Protein AF-0000000072976650 (afdb_homodimer)

Organism: NCBI:txid391626

Foldseek 3Di:
DPPPPPPPPPPPPPVPPQFQKDFDDDQPDPVQFDPPFVQFKDADPVRQKIKGWGACPPPLQFGIKIWIWHDDADPVRGTTIMIGAPHDVGHHNFKDRNQKDWDADPVFGIKIKTKTWHQDVVVNDIWIKIWIWTADRVVRDIDIDIDTPPD/DPPPPPPPPPPPPPVPPQFQKDFDDPQPDPVQFDPPFVQFKDADPVRQKIKGWGACPPPLQFGIKIWIWHDDADPVRGTTIMIGAPHDVGHHNFKDRNQKDWDADPVFGIKIKTKTWHQDVVVNDIWIKIWIWTADRVVRDIDIDIDTPPD

Nearest PDB structures (foldseek):
  1wnh-assembly1_A  TM=7.474E-01  e=1.462E+00  Mus musculus
  7p2d-assembly1_A  TM=5.139E-01  e=5.360E-01  Homo sapiens
  4psw-assembly1_B  TM=6.456E-01  e=6.758E+00  Saccharomyces cerevisiae S288C
  4ebr-assembly1_B  TM=3.757E-01  e=3.986E+00  Saccharomyces cerevisiae S288C
  5ypz-assembly1_A  TM=2.124E-01  e=3.587E+00  Escherichia coli

pLDDT: mean 86.96, std 16.36, range [40.97, 98.94]

Secondary structure (DSSP, 8-state):
--------------------EEE--TT-BGGGBPSSHHHHEEEETTTTEEEEEEE---SGGG-EEEEEEEEEE-TTSPEEEEEE-SBTTB-BSEE-GGG-EEEEETTTEEEEEEEEEEEEGGGTEEEEEEEEEEE-TTT--EEEEEEE---/--------------------EEE--TT-BGGGBPSSHHHHEEEETTTTEEEEEEE--SSGGG-EEEEEEEEEE-TTSPEEEEEE-SBTTB-BSEE-GGG-EEEEETTTEEEEEEEEEEEEGGGTEEEEEEEEEEE-TTT--EEEEEEE---

Solvent-accessible surface area (backbone atoms only — not comparable to full-atom values): 16584 Å² total; per-residue (Å²): 135,83,79,76,79,79,78,78,79,79,77,78,72,67,75,70,69,73,64,27,54,39,74,57,57,86,70,42,28,42,85,16,46,36,80,59,54,83,72,30,42,51,68,38,82,93,63,52,27,36,39,32,37,26,42,60,66,62,55,62,58,25,19,21,35,38,38,36,34,25,34,44,58,48,96,86,65,45,60,38,49,33,31,35,31,66,36,93,94,31,26,21,42,36,64,43,62,84,60,50,42,77,51,76,39,96,90,62,33,43,32,38,37,32,44,30,29,39,56,38,73,95,68,76,33,76,41,53,30,36,38,40,35,34,39,27,50,84,80,47,50,61,48,61,46,77,44,69,51,82,121,134,85,80,76,79,78,77,78,78,78,74,77,72,67,75,71,68,73,65,25,53,40,74,57,57,86,70,44,28,42,87,15,45,37,80,61,55,83,72,30,43,49,68,38,81,92,65,54,28,38,39,33,37,26,42,60,65,62,56,62,57,24,20,22,33,38,38,38,33,24,34,43,59,47,96,85,66,46,60,39,48,33,30,35,30,65,36,94,95,31,26,20,42,35,64,43,62,85,61,51,43,77,51,74,39,95,90,63,32,44,31,39,37,30,43,31,30,39,57,37,72,94,68,75,34,76,43,53,28,36,38,42,34,37,38,27,49,84,79,45,50,59,48,60,46,76,44,69,50,82,120

Structure (mmCIF, N/CA/C/O backbone):
data_AF-0000000072976650-model_v1
#
loop_
_entity.id
_entity.type
_entity.pdbx_description
1 polymer 'Uncharacterized protein'
#
loop_
_atom_site.group_PDB
_atom_site.id
_atom_site.type_symbol
_atom_site.label_atom_id
_atom_site.label_alt_id
_atom_site.label_comp_id
_atom_site.label_asym_id
_atom_site.label_entity_id
_atom_site.label_seq_id
_atom_site.pdbx_PDB_ins_code
_atom_site.Cartn_x
_atom_site.Cartn_y
_atom_site.Cartn_z
_atom_site.occupancy
_atom_site.B_iso_or_equiv
_atom_site.auth_seq_id
_atom_site.auth_comp_id
_atom_site.auth_asym_id
_atom_site.auth_atom_id
_atom_site.pdbx_PDB_model_num
ATOM 1 N N . MET A 1 1 ? -12.516 -69.188 13.031 1 46.47 1 MET A N 1
ATOM 2 C CA . MET A 1 1 ? -11.828 -68.312 12.039 1 46.47 1 MET A CA 1
ATOM 3 C C . MET A 1 1 ? -12.188 -66.875 12.203 1 46.47 1 MET A C 1
ATOM 5 O O . MET A 1 1 ? -13.328 -66.438 11.961 1 46.47 1 MET A O 1
ATOM 9 N N . ARG A 1 2 ? -11.641 -66.125 13.336 1 63.41 2 ARG A N 1
ATOM 10 C CA . ARG A 1 2 ? -11.797 -64.75 13.609 1 63.41 2 ARG A CA 1
ATOM 11 C C . ARG A 1 2 ? -11.266 -63.875 12.453 1 63.41 2 ARG A C 1
ATOM 13 O O . ARG A 1 2 ? -10.094 -63.969 12.094 1 63.41 2 ARG A O 1
ATOM 20 N N . PHE A 1 3 ? -12.117 -63.469 11.523 1 59.53 3 PHE A N 1
ATOM 21 C CA . PHE A 1 3 ? -11.828 -62.531 10.445 1 59.53 3 PHE A CA 1
ATOM 22 C C . PHE A 1 3 ? -11.336 -61.219 11.008 1 59.53 3 PHE A C 1
ATOM 24 O O . PHE A 1 3 ? -12.055 -60.531 11.75 1 59.53 3 PHE A O 1
ATOM 31 N N . ILE A 1 4 ? -10.016 -61.062 11.227 1 64.12 4 ILE A N 1
ATOM 32 C CA . ILE A 1 4 ? -9.414 -59.781 11.508 1 64.12 4 ILE A CA 1
ATOM 33 C C . ILE A 1 4 ? -9.641 -58.844 10.328 1 64.12 4 ILE A C 1
ATOM 35 O O . ILE A 1 4 ? -9.148 -59.094 9.219 1 64.12 4 ILE A O 1
ATOM 39 N N . SER A 1 5 ? -10.656 -58.062 10.297 1 61.09 5 SER A N 1
ATOM 40 C CA . SER A 1 5 ? -10.875 -56.969 9.336 1 61.09 5 SER A CA 1
ATOM 41 C C . SER A 1 5 ? -9.742 -55.969 9.375 1 61.09 5 SER A C 1
ATOM 43 O O . SER A 1 5 ? -9.523 -55.312 10.398 1 61.09 5 SER A O 1
ATOM 45 N N . LEU A 1 6 ? -8.711 -56.188 8.531 1 59.62 6 LEU A N 1
ATOM 46 C CA . LEU A 1 6 ? -7.688 -55.156 8.305 1 59.62 6 LEU A CA 1
ATOM 47 C C . LEU A 1 6 ? -8.297 -53.906 7.734 1 59.62 6 LEU A C 1
ATOM 49 O O . LEU A 1 6 ? -8.75 -53.875 6.586 1 59.62 6 LEU A O 1
ATOM 53 N N . MET A 1 7 ? -8.773 -53 8.555 1 58.88 7 MET A N 1
ATOM 54 C CA . MET A 1 7 ? -9.18 -51.656 8.133 1 58.88 7 MET A CA 1
ATOM 55 C C . MET A 1 7 ? -8.016 -50.906 7.512 1 58.88 7 MET A C 1
ATOM 57 O O . MET A 1 7 ? -7.031 -50.594 8.195 1 58.88 7 MET A O 1
ATOM 61 N N . MET A 1 8 ? -7.805 -51 6.18 1 55.69 8 MET A N 1
ATOM 62 C CA . MET A 1 8 ? -6.844 -50.156 5.445 1 55.69 8 MET A CA 1
ATOM 63 C C . MET A 1 8 ? -7.188 -48.688 5.57 1 55.69 8 MET A C 1
ATOM 65 O O . MET A 1 8 ? -8.227 -48.25 5.078 1 55.69 8 MET A O 1
ATOM 69 N N . PHE A 1 9 ? -6.605 -47.969 6.512 1 54.62 9 PHE A N 1
ATOM 70 C CA . PHE A 1 9 ? -6.641 -46.5 6.57 1 54.62 9 PHE A CA 1
ATOM 71 C C . PHE A 1 9 ? -6.004 -45.906 5.324 1 54.62 9 PHE A C 1
ATOM 73 O O . PHE A 1 9 ? -4.785 -45.969 5.148 1 54.62 9 PHE A O 1
ATOM 80 N N . VAL A 1 10 ? -6.707 -45.719 4.227 1 47.97 10 VAL A N 1
ATOM 81 C CA . VAL A 1 10 ? -6.238 -44.938 3.094 1 47.97 10 VAL A CA 1
ATOM 82 C C . VAL A 1 10 ? -5.957 -43.5 3.545 1 47.97 10 VAL A C 1
ATOM 84 O O . VAL A 1 10 ? -6.887 -42.75 3.852 1 47.97 10 VAL A O 1
ATOM 87 N N . PHE A 1 11 ? -4.758 -43.219 3.988 1 50.59 11 PHE A N 1
ATOM 88 C CA . PHE A 1 11 ? -4.273 -41.875 4.145 1 50.59 11 PHE A CA 1
ATOM 89 C C . PHE A 1 11 ? -4.352 -41.094 2.826 1 50.59 11 PHE A C 1
ATOM 91 O O . PHE A 1 11 ? -3.586 -41.375 1.9 1 50.59 11 PHE A O 1
ATOM 98 N N . TRP A 1 12 ? -5.457 -40.5 2.473 1 45.88 12 TRP A N 1
ATOM 99 C CA . TRP A 1 12 ? -5.496 -39.5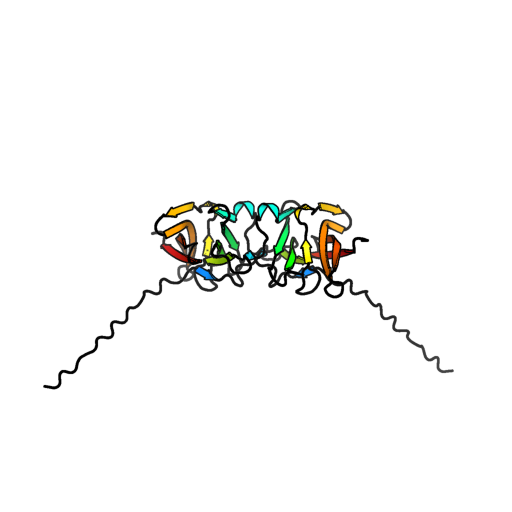 1.405 1 45.88 12 TRP A CA 1
ATOM 100 C C . TRP A 1 12 ? -4.43 -38.438 1.62 1 45.88 12 TRP A C 1
ATOM 102 O O . TRP A 1 12 ? -4.582 -37.531 2.475 1 45.88 12 TRP A O 1
ATOM 112 N N . ALA A 1 13 ? -3.176 -38.719 1.376 1 43.25 13 ALA A N 1
ATOM 113 C CA . ALA A 1 13 ? -2.188 -37.625 1.291 1 43.25 13 ALA A CA 1
ATOM 114 C C . ALA A 1 13 ? -2.676 -36.5 0.385 1 43.25 13 ALA A C 1
ATOM 116 O O . ALA A 1 13 ? -2.668 -36.625 -0.841 1 43.25 13 ALA A O 1
ATOM 117 N N . THR A 1 14 ? -3.635 -35.719 0.724 1 42.69 14 THR A N 1
ATOM 118 C CA . THR A 1 14 ? -3.82 -34.5 -0.052 1 42.69 14 THR A CA 1
ATOM 119 C C . THR A 1 14 ? -2.477 -33.844 -0.331 1 42.69 14 THR A C 1
ATOM 121 O O . THR A 1 14 ? -1.716 -33.531 0.595 1 42.69 14 THR A O 1
ATOM 124 N N . LEU A 1 15 ? -1.749 -34.25 -1.353 1 40.97 15 LEU A N 1
ATOM 125 C CA . LEU A 1 15 ? -0.626 -33.438 -1.791 1 40.97 15 LEU A CA 1
ATOM 126 C C . LEU A 1 15 ? -0.839 -31.969 -1.409 1 40.97 15 LEU A C 1
ATOM 128 O O . LEU A 1 15 ? -1.808 -31.344 -1.848 1 40.97 15 LEU A O 1
ATOM 132 N N . ALA A 1 16 ? -0.55 -31.672 -0.208 1 42.62 16 ALA A N 1
ATOM 133 C CA . ALA A 1 16 ? -0.567 -30.281 0.224 1 42.62 16 ALA A CA 1
ATOM 134 C C . ALA A 1 16 ? 0.035 -29.359 -0.842 1 42.62 16 ALA A C 1
ATOM 136 O O . ALA A 1 16 ? 1.246 -29.375 -1.071 1 42.62 16 ALA A O 1
ATOM 137 N N . VAL A 1 17 ? -0.59 -29.25 -2.035 1 47.28 17 VAL A N 1
ATOM 138 C CA . VAL A 1 17 ? -0.128 -28.188 -2.939 1 47.28 17 VAL A CA 1
ATOM 139 C C . VAL A 1 17 ? 0.379 -27 -2.131 1 47.28 17 VAL A C 1
ATOM 141 O O . VAL A 1 17 ? -0.244 -26.594 -1.146 1 47.28 17 VAL A O 1
ATOM 144 N N . ALA A 1 18 ? 1.73 -26.953 -1.935 1 52.53 18 ALA A N 1
ATOM 145 C CA . ALA A 1 18 ? 2.396 -25.859 -1.227 1 52.53 18 ALA A CA 1
ATOM 146 C C . ALA A 1 18 ? 1.645 -24.547 -1.41 1 52.53 18 ALA A C 1
ATOM 148 O O . ALA A 1 18 ? 1.403 -24.109 -2.539 1 52.53 18 ALA A O 1
ATOM 149 N N . GLN A 1 19 ? 0.881 -24.141 -0.461 1 63.75 19 GLN A N 1
ATOM 150 C CA . GLN A 1 19 ? 0.067 -22.938 -0.483 1 63.75 19 GLN A CA 1
ATOM 151 C C . GLN A 1 19 ? 0.923 -21.703 -0.757 1 63.75 19 GLN A C 1
ATOM 153 O O . GLN A 1 19 ? 1.905 -21.453 -0.054 1 63.75 19 GLN A O 1
ATOM 158 N N . THR A 1 20 ? 0.854 -21.125 -1.96 1 85.69 20 THR A N 1
ATOM 159 C CA . THR A 1 20 ? 1.66 -19.984 -2.389 1 85.69 20 THR A CA 1
ATOM 160 C C . THR A 1 20 ? 0.849 -18.688 -2.328 1 85.69 20 THR A C 1
ATOM 162 O O . THR A 1 20 ? 1.332 -17.625 -2.729 1 85.69 20 THR A O 1
ATOM 165 N N . ALA A 1 21 ? -0.368 -18.828 -1.715 1 94.75 21 ALA A N 1
ATOM 166 C CA . ALA A 1 21 ? -1.209 -17.656 -1.483 1 94.75 21 ALA A CA 1
ATOM 167 C C . ALA A 1 21 ? -1.583 -17.531 -0.009 1 94.75 21 ALA A C 1
ATOM 169 O O . ALA A 1 21 ? -2.066 -18.484 0.598 1 94.75 21 ALA A O 1
ATOM 170 N N . PHE A 1 22 ? -1.326 -16.422 0.562 1 95.44 22 PHE A N 1
ATOM 171 C CA . PHE A 1 22 ? -1.495 -16.203 1.994 1 95.44 22 PHE A CA 1
ATOM 172 C C . PHE A 1 22 ? -2.26 -14.914 2.256 1 95.44 22 PHE A C 1
ATOM 174 O O . PHE A 1 22 ? -2.209 -13.984 1.45 1 95.44 22 PHE A O 1
ATOM 181 N N . PRO A 1 23 ? -3.035 -14.922 3.412 1 96.06 23 PRO A N 1
ATOM 182 C CA . PRO A 1 23 ? -3.572 -13.609 3.783 1 96.06 23 PRO A CA 1
ATOM 183 C C . PRO A 1 23 ? -2.486 -12.547 3.91 1 96.06 23 PRO A C 1
ATOM 185 O O . PRO A 1 23 ? -1.364 -12.844 4.324 1 96.06 23 PRO A O 1
ATOM 188 N N . CYS A 1 24 ? -2.83 -11.32 3.633 1 97 24 CYS A N 1
ATOM 189 C CA . CYS A 1 24 ? -1.876 -10.219 3.734 1 97 24 CYS A CA 1
ATOM 190 C C . CYS A 1 24 ? -1.38 -10.055 5.168 1 97 24 CYS A C 1
ATOM 192 O O . CYS A 1 24 ? -2.154 -10.195 6.117 1 97 24 CYS A O 1
ATOM 194 N N . ASP A 1 25 ? -0.164 -9.805 5.293 1 95.38 25 ASP A N 1
ATOM 195 C CA . ASP A 1 25 ? 0.491 -9.547 6.574 1 95.38 25 ASP A CA 1
ATOM 196 C C . ASP A 1 25 ? 1.611 -8.523 6.422 1 95.38 25 ASP A C 1
ATOM 198 O O . ASP A 1 25 ? 1.394 -7.43 5.891 1 95.38 25 ASP A O 1
ATOM 202 N N . TRP A 1 26 ? 2.75 -8.812 6.91 1 95.19 26 TRP A N 1
ATOM 203 C CA . TRP A 1 26 ? 3.818 -7.82 7.008 1 95.19 26 TRP A CA 1
ATOM 204 C C . TRP A 1 26 ? 4.328 -7.434 5.625 1 95.19 26 TRP A C 1
ATOM 206 O O . TRP A 1 26 ? 4.867 -6.34 5.438 1 95.19 26 TRP A O 1
ATOM 216 N N . GLN A 1 27 ? 4.207 -8.242 4.578 1 96.5 27 GLN A N 1
ATOM 217 C CA . GLN A 1 27 ? 4.711 -7.953 3.238 1 96.5 27 GLN A CA 1
ATOM 218 C C . GLN A 1 27 ? 3.836 -6.922 2.531 1 96.5 27 GLN A C 1
ATOM 220 O O . GLN A 1 27 ? 4.293 -6.227 1.623 1 96.5 27 GLN A O 1
ATOM 225 N N . ALA A 1 28 ? 2.605 -6.918 2.977 1 98.06 28 ALA A N 1
ATOM 226 C CA . ALA A 1 28 ? 1.6 -6.145 2.252 1 98.06 28 ALA A CA 1
ATOM 227 C C . ALA A 1 28 ? 1.568 -4.699 2.73 1 98.06 28 ALA A C 1
ATOM 229 O O . ALA A 1 28 ? 0.499 -4.156 3.023 1 98.06 28 ALA A O 1
ATOM 230 N N . ARG A 1 29 ? 2.701 -4.117 2.762 1 98.12 29 ARG A N 1
ATOM 231 C CA . ARG A 1 29 ? 2.861 -2.717 3.135 1 98.12 29 ARG A CA 1
ATOM 232 C C . ARG A 1 29 ? 2.783 -1.812 1.908 1 98.12 29 ARG A C 1
ATOM 234 O O . ARG A 1 29 ? 3.207 -2.199 0.817 1 98.12 29 ARG A O 1
ATOM 241 N N . ALA A 1 30 ? 2.348 -0.588 2.162 1 98.44 30 ALA A N 1
ATOM 242 C CA . ALA A 1 30 ? 2.24 0.364 1.06 1 98.44 30 ALA A CA 1
ATOM 243 C C . ALA A 1 30 ? 3.617 0.713 0.5 1 98.44 30 ALA A C 1
ATOM 245 O O . ALA A 1 30 ? 3.775 0.891 -0.71 1 98.44 30 ALA A O 1
ATOM 246 N N . ASP A 1 31 ? 4.598 0.778 1.409 1 97.56 31 ASP A N 1
ATOM 247 C CA . ASP A 1 31 ? 5.922 1.192 0.964 1 97.56 31 ASP A CA 1
ATOM 248 C C . ASP A 1 31 ? 6.656 0.043 0.275 1 97.56 31 ASP A C 1
ATOM 250 O O . ASP A 1 31 ? 7.762 0.223 -0.235 1 97.56 31 ASP A O 1
ATOM 254 N N . ALA A 1 32 ? 6.043 -1.107 0.239 1 98.19 32 ALA A N 1
ATOM 255 C CA . ALA A 1 32 ? 6.633 -2.248 -0.454 1 98.19 32 ALA A CA 1
ATOM 256 C C . ALA A 1 32 ? 6.18 -2.303 -1.909 1 98.19 32 ALA A C 1
ATOM 258 O O . ALA A 1 32 ? 6.73 -3.062 -2.711 1 98.19 32 ALA A O 1
ATOM 259 N N . ILE A 1 33 ? 5.156 -1.554 -2.232 1 98.62 33 ILE A N 1
ATOM 260 C CA . ILE A 1 33 ? 4.695 -1.524 -3.617 1 98.62 33 ILE A CA 1
ATOM 261 C C . ILE A 1 33 ? 5.793 -0.959 -4.516 1 98.62 33 ILE A C 1
ATOM 263 O O . ILE A 1 33 ? 6.293 0.142 -4.277 1 98.62 33 ILE A O 1
ATOM 267 N N . VAL A 1 34 ? 6.117 -1.643 -5.5 1 98.19 34 VAL A N 1
ATOM 268 C CA . VAL A 1 34 ? 7.246 -1.282 -6.352 1 98.19 34 VAL A CA 1
ATOM 269 C C . VAL A 1 34 ? 6.914 -0.018 -7.141 1 98.19 34 VAL A C 1
ATOM 271 O O . VAL A 1 34 ? 5.84 0.085 -7.734 1 98.19 34 VAL A O 1
ATOM 274 N N . GLU A 1 35 ? 7.887 0.847 -7.184 1 96.62 35 GLU A N 1
ATOM 275 C CA . GLU A 1 35 ? 7.766 2.082 -7.953 1 96.62 35 GLU A CA 1
ATOM 276 C C . GLU A 1 35 ? 8.297 1.902 -9.375 1 96.62 35 GLU A C 1
ATOM 278 O O . GLU A 1 35 ? 9.219 1.118 -9.602 1 96.62 35 GLU A O 1
ATOM 283 N N . PRO A 1 36 ? 7.719 2.689 -10.273 1 96.94 36 PRO A N 1
ATOM 284 C CA . PRO A 1 36 ? 6.523 3.525 -10.148 1 96.94 36 PRO A CA 1
ATOM 285 C C . PRO A 1 36 ? 5.238 2.707 -10.047 1 96.94 36 PRO A C 1
ATOM 287 O O . PRO A 1 36 ? 5.086 1.699 -10.742 1 96.94 36 PRO A O 1
ATOM 290 N N . TRP A 1 37 ? 4.285 3.135 -9.234 1 98.06 37 TRP A N 1
ATOM 291 C CA . TRP A 1 37 ? 3.072 2.361 -8.977 1 98.06 37 TRP A CA 1
ATOM 292 C C . TRP A 1 37 ? 2.277 2.16 -10.266 1 98.06 37 TRP A C 1
ATOM 294 O O . TRP A 1 37 ? 1.688 1.098 -10.477 1 98.06 37 TRP A O 1
ATOM 304 N N . ASP A 1 38 ? 2.332 3.092 -11.164 1 95.56 38 ASP A N 1
ATOM 305 C CA . ASP A 1 38 ? 1.572 3.008 -12.406 1 95.56 38 ASP A CA 1
ATOM 306 C C . ASP A 1 38 ? 2.043 1.833 -13.258 1 95.56 38 ASP A C 1
ATOM 308 O O . ASP A 1 38 ? 1.262 1.258 -14.023 1 95.56 38 ASP A O 1
ATOM 312 N N . ASP A 1 39 ? 3.258 1.475 -13.109 1 97.06 39 ASP A N 1
ATOM 313 C CA . ASP A 1 39 ? 3.836 0.4 -13.914 1 97.06 39 ASP A CA 1
ATOM 314 C C . ASP A 1 39 ? 3.73 -0.942 -13.188 1 97.06 39 ASP A C 1
ATOM 316 O O . ASP A 1 39 ? 3.953 -1.994 -13.789 1 97.06 39 ASP A O 1
ATOM 320 N N . ASN A 1 40 ? 3.398 -0.879 -11.891 1 98.5 40 ASN A N 1
ATOM 321 C CA . ASN A 1 40 ? 3.541 -2.105 -11.109 1 98.5 40 ASN A CA 1
ATOM 322 C C . ASN A 1 40 ? 2.266 -2.428 -10.336 1 98.5 40 ASN A C 1
ATOM 324 O O . ASN A 1 40 ? 2.309 -3.141 -9.328 1 98.5 40 ASN A O 1
ATOM 328 N N . THR A 1 41 ? 1.191 -1.828 -10.766 1 98.5 41 THR A N 1
ATOM 329 C CA . THR A 1 41 ? -0.142 -2.152 -10.273 1 98.5 41 THR A CA 1
ATOM 330 C C . THR A 1 41 ? -1.152 -2.176 -11.414 1 98.5 41 THR A C 1
ATOM 332 O O . THR A 1 41 ? -0.95 -1.524 -12.445 1 98.5 41 THR A O 1
ATOM 335 N N . ALA A 1 42 ? -2.205 -2.867 -11.219 1 98.12 42 ALA A N 1
ATOM 336 C CA . ALA A 1 42 ? -3.262 -2.961 -12.219 1 98.12 42 ALA A CA 1
ATOM 337 C C . ALA A 1 42 ? -4.598 -3.324 -11.578 1 98.12 42 ALA A C 1
ATOM 339 O O . ALA A 1 42 ? -4.637 -3.881 -10.477 1 98.12 42 ALA A O 1
ATOM 340 N N . THR A 1 43 ? -5.652 -2.963 -12.25 1 97.75 43 THR A N 1
ATOM 341 C CA . THR A 1 43 ? -6.996 -3.312 -11.805 1 97.75 43 THR A CA 1
ATOM 342 C C . THR A 1 43 ? -7.703 -4.184 -12.836 1 97.75 43 THR A C 1
ATOM 344 O O . THR A 1 43 ? -7.5 -4.012 -14.039 1 97.75 43 THR A O 1
ATOM 347 N N . PHE A 1 44 ? -8.453 -5.066 -12.375 1 97.25 44 PHE A N 1
ATOM 348 C CA . PHE A 1 44 ? -9.211 -6 -13.211 1 97.25 44 PHE A CA 1
ATOM 349 C C . PHE A 1 44 ? -10.641 -6.148 -12.695 1 97.25 44 PHE A C 1
ATOM 351 O O . PHE A 1 44 ? -10.969 -5.656 -11.617 1 97.25 44 PHE A O 1
ATOM 358 N N . ALA A 1 45 ? -11.469 -6.836 -13.539 1 95.19 45 ALA A N 1
ATOM 359 C CA . ALA A 1 45 ? -12.844 -7.145 -13.164 1 95.19 45 ALA A CA 1
ATOM 360 C C . ALA A 1 45 ? -13.594 -5.883 -12.734 1 95.19 45 ALA A C 1
ATOM 362 O O . ALA A 1 45 ? -14.203 -5.852 -11.664 1 95.19 45 ALA A O 1
ATOM 363 N N . ASN A 1 46 ? -13.391 -4.777 -13.516 1 93.81 46 ASN A N 1
ATOM 364 C CA . ASN A 1 46 ? -14.078 -3.506 -13.336 1 93.81 46 ASN A CA 1
ATOM 365 C C . ASN A 1 46 ? -13.758 -2.879 -11.984 1 93.81 46 ASN A C 1
ATOM 367 O O . ASN A 1 46 ? -14.648 -2.379 -11.289 1 93.81 46 ASN A O 1
ATOM 371 N N . GLY A 1 47 ? -12.531 -3.145 -11.562 1 95.44 47 GLY A N 1
ATOM 372 C CA . GLY A 1 47 ? -12.047 -2.48 -10.359 1 95.44 47 GLY A CA 1
ATOM 373 C C . GLY A 1 47 ? -12.141 -3.346 -9.117 1 95.44 47 GLY A C 1
ATOM 374 O O . GLY A 1 47 ? -11.625 -2.98 -8.062 1 95.44 47 GLY A O 1
ATOM 375 N N . ALA A 1 48 ? -12.781 -4.504 -9.211 1 95.88 48 ALA A N 1
ATOM 376 C CA . ALA A 1 48 ? -13.008 -5.363 -8.055 1 95.88 48 ALA A CA 1
ATOM 377 C C . ALA A 1 48 ? -11.719 -6.035 -7.602 1 95.88 48 ALA A C 1
ATOM 379 O O . ALA A 1 48 ? -11.555 -6.359 -6.422 1 95.88 48 ALA A O 1
ATOM 380 N N . VAL A 1 49 ? -10.812 -6.227 -8.547 1 97.81 49 VAL A N 1
ATOM 381 C CA . VAL A 1 49 ? -9.555 -6.898 -8.242 1 97.81 49 VAL A CA 1
ATOM 382 C C . VAL A 1 49 ? -8.391 -5.969 -8.547 1 97.81 49 VAL A C 1
ATOM 384 O O . VAL A 1 49 ? -8.32 -5.375 -9.625 1 97.81 49 VAL A O 1
ATOM 387 N N . ARG A 1 50 ? -7.531 -5.797 -7.637 1 98.5 50 ARG A N 1
ATOM 388 C CA . ARG A 1 50 ? -6.285 -5.055 -7.812 1 98.5 50 ARG A CA 1
ATOM 389 C C . ARG A 1 50 ? -5.078 -5.961 -7.594 1 98.5 50 ARG A C 1
ATOM 391 O O . ARG A 1 50 ? -5.055 -6.762 -6.656 1 98.5 50 ARG A O 1
ATOM 398 N N . VAL A 1 51 ? -4.094 -5.828 -8.438 1 98.81 51 VAL A N 1
ATOM 399 C CA . VAL A 1 51 ? -2.836 -6.555 -8.32 1 98.81 51 VAL A CA 1
ATOM 400 C C . VAL A 1 51 ? -1.672 -5.57 -8.258 1 98.81 51 VAL A C 1
ATOM 402 O O . VAL A 1 51 ? -1.675 -4.551 -8.945 1 98.81 51 VAL A O 1
ATOM 405 N N . ALA A 1 52 ? -0.755 -5.863 -7.438 1 98.88 52 ALA A N 1
ATOM 406 C CA . ALA A 1 52 ? 0.425 -5.012 -7.316 1 98.88 52 ALA A CA 1
ATOM 407 C C . ALA A 1 52 ? 1.674 -5.84 -7.031 1 98.88 52 ALA A C 1
ATOM 409 O O . ALA A 1 52 ? 1.604 -6.867 -6.352 1 98.88 52 ALA A O 1
ATOM 410 N N . LEU A 1 53 ? 2.74 -5.395 -7.539 1 98.94 53 LEU A N 1
ATOM 411 C CA . LEU A 1 53 ? 4.035 -5.992 -7.238 1 98.94 53 LEU A CA 1
ATOM 412 C C . LEU A 1 53 ? 4.609 -5.418 -5.945 1 98.94 53 LEU A C 1
ATOM 414 O O . LEU A 1 53 ? 4.621 -4.199 -5.758 1 98.94 53 LEU A O 1
ATOM 418 N N . LEU A 1 54 ? 5.035 -6.324 -5.07 1 98.69 54 LEU A N 1
ATOM 419 C CA . LEU A 1 54 ? 5.664 -5.902 -3.824 1 98.69 54 LEU A CA 1
ATOM 420 C C . LEU A 1 54 ? 7.145 -6.266 -3.814 1 98.69 54 LEU A C 1
ATOM 422 O O . LEU A 1 54 ? 7.531 -7.332 -4.301 1 98.69 54 LEU A O 1
ATOM 426 N N . ASP A 1 55 ? 7.949 -5.422 -3.275 1 98.31 55 ASP A N 1
ATOM 427 C CA . ASP A 1 55 ? 9.367 -5.637 -2.984 1 98.31 55 ASP A CA 1
ATOM 428 C C . ASP A 1 55 ? 9.688 -5.293 -1.532 1 98.31 55 ASP A C 1
ATOM 430 O O . ASP A 1 55 ? 9.719 -4.117 -1.16 1 98.31 55 ASP A O 1
ATOM 434 N N . VAL A 1 56 ? 9.969 -6.328 -0.714 1 97.06 56 VAL A N 1
ATOM 435 C CA . VAL A 1 56 ? 10.227 -6.07 0.698 1 97.06 56 VAL A CA 1
ATOM 436 C C . VAL A 1 56 ? 11.719 -5.844 0.916 1 97.06 56 VAL A C 1
ATOM 438 O O . VAL A 1 56 ? 12.18 -5.742 2.055 1 97.06 56 VAL A O 1
ATOM 441 N N . ILE A 1 57 ? 12.469 -5.777 -0.164 1 95.19 57 ILE A N 1
ATOM 442 C CA . ILE A 1 57 ? 13.875 -5.383 -0.249 1 95.19 57 ILE A CA 1
ATOM 443 C C . ILE A 1 57 ? 14.758 -6.523 0.235 1 95.19 57 ILE A C 1
ATOM 445 O O . ILE A 1 57 ? 15.703 -6.926 -0.458 1 95.19 57 ILE A O 1
ATOM 449 N N . GLU A 1 58 ? 14.43 -7.09 1.428 1 93.25 58 GLU A N 1
ATOM 450 C CA . GLU A 1 58 ? 15.234 -8.188 1.964 1 93.25 58 GLU A CA 1
ATOM 451 C C . GLU A 1 58 ? 14.344 -9.352 2.398 1 93.25 58 GLU A C 1
ATOM 453 O O . GLU A 1 58 ? 13.273 -9.148 2.973 1 93.25 58 GLU A O 1
ATOM 458 N N . PRO A 1 59 ? 14.852 -10.609 2.26 1 92.75 59 PRO A N 1
ATOM 459 C CA . PRO A 1 59 ? 16.125 -10.953 1.621 1 92.75 59 PRO A CA 1
ATOM 460 C C . PRO A 1 59 ? 16.094 -10.758 0.107 1 92.75 59 PRO A C 1
ATOM 462 O O . PRO A 1 59 ? 15.086 -11.055 -0.54 1 92.75 59 PRO A O 1
ATOM 465 N N . ALA A 1 60 ? 17.141 -10.391 -0.438 1 89.88 60 ALA A N 1
ATOM 466 C CA . ALA A 1 60 ? 17.234 -10.016 -1.848 1 89.88 60 ALA A CA 1
ATOM 467 C C . ALA A 1 60 ? 16.812 -11.172 -2.75 1 89.88 60 ALA A C 1
ATOM 469 O O . ALA A 1 60 ? 16.188 -10.961 -3.791 1 89.88 60 ALA A O 1
ATOM 470 N N . ALA A 1 61 ? 17.125 -12.398 -2.406 1 91.31 61 ALA A N 1
ATOM 471 C CA . ALA A 1 61 ? 16.891 -13.578 -3.23 1 91.31 61 ALA A CA 1
ATOM 472 C C . ALA A 1 61 ? 15.414 -14 -3.178 1 91.31 61 ALA A C 1
ATOM 474 O O . ALA A 1 61 ? 15 -14.922 -3.883 1 91.31 61 ALA A O 1
ATOM 475 N N . ALA A 1 62 ? 14.586 -13.297 -2.398 1 94.88 62 ALA A N 1
ATOM 476 C CA . ALA A 1 62 ? 13.203 -13.719 -2.197 1 94.88 62 ALA A CA 1
ATOM 477 C C . ALA A 1 62 ? 12.336 -12.539 -1.76 1 94.88 62 ALA A C 1
ATOM 479 O O . ALA A 1 62 ? 11.5 -12.68 -0.861 1 94.88 62 ALA A O 1
ATOM 480 N N . ALA A 1 63 ? 12.539 -11.453 -2.326 1 96.75 63 ALA A N 1
ATOM 481 C CA . ALA A 1 63 ? 12 -10.211 -1.788 1 96.75 63 ALA A CA 1
ATOM 482 C C . ALA A 1 63 ? 10.656 -9.875 -2.428 1 96.75 63 ALA A C 1
ATOM 484 O O . ALA A 1 63 ? 9.922 -9.023 -1.929 1 96.75 63 ALA A O 1
ATOM 485 N N . PHE A 1 64 ? 10.352 -10.531 -3.545 1 98 64 PHE A N 1
ATOM 486 C CA . PHE A 1 64 ? 9.227 -10.047 -4.336 1 98 64 PHE A CA 1
ATOM 487 C C . PHE A 1 64 ? 7.98 -10.883 -4.074 1 98 64 PHE A C 1
ATOM 489 O O . PHE A 1 64 ? 8.062 -12.102 -3.945 1 98 64 PHE A O 1
ATOM 496 N N . TYR A 1 65 ? 6.852 -10.273 -3.963 1 98.12 65 TYR A N 1
ATOM 497 C CA . TYR A 1 65 ? 5.523 -10.844 -3.799 1 98.12 65 TYR A CA 1
ATOM 498 C C . TYR A 1 65 ? 4.531 -10.211 -4.762 1 98.12 65 TYR A C 1
ATOM 500 O O . TYR A 1 65 ? 4.797 -9.148 -5.328 1 98.12 65 TYR A O 1
ATOM 508 N N . LEU A 1 66 ? 3.477 -10.906 -4.953 1 98.62 66 LEU A N 1
ATOM 509 C CA . LEU A 1 66 ? 2.344 -1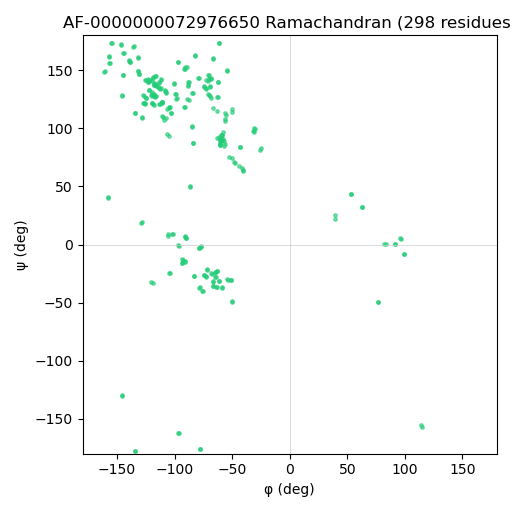0.328 -5.668 1 98.62 66 LEU A CA 1
ATOM 510 C C . LEU A 1 66 ? 1.159 -10.109 -4.734 1 98.62 66 LEU A C 1
ATOM 512 O O . LEU A 1 66 ? 0.733 -11.039 -4.043 1 98.62 66 LEU A O 1
ATOM 516 N N . LEU A 1 67 ? 0.687 -8.93 -4.625 1 98.81 67 LEU A N 1
ATOM 517 C CA . LEU A 1 67 ? -0.502 -8.578 -3.855 1 98.81 67 LEU A CA 1
ATOM 518 C C . LEU A 1 67 ? -1.759 -8.703 -4.711 1 98.81 67 LEU A C 1
ATOM 520 O O . LEU A 1 67 ? -1.773 -8.266 -5.863 1 98.81 67 LEU A O 1
ATOM 524 N N . ILE A 1 68 ? -2.752 -9.242 -4.176 1 98.62 68 ILE A N 1
ATOM 525 C CA . ILE A 1 68 ? -4.043 -9.336 -4.848 1 98.62 68 ILE A CA 1
ATOM 526 C C . ILE A 1 68 ? -5.156 -8.93 -3.883 1 98.62 68 ILE A C 1
ATOM 528 O O . ILE A 1 68 ? -5.383 -9.594 -2.869 1 98.62 68 ILE A O 1
ATOM 532 N N . MET A 1 69 ? -5.766 -7.902 -4.133 1 98.56 69 MET A N 1
ATOM 533 C CA . MET A 1 69 ? -6.98 -7.508 -3.424 1 98.56 69 MET A CA 1
ATOM 534 C C . MET A 1 69 ? -8.219 -7.859 -4.238 1 98.56 69 MET A C 1
ATOM 536 O O . MET A 1 69 ? -8.305 -7.535 -5.422 1 98.56 69 MET A O 1
ATOM 540 N N . HIS A 1 70 ? -9.125 -8.508 -3.621 1 97.88 70 HIS A N 1
ATOM 541 C CA . HIS A 1 70 ? -10.219 -9.078 -4.398 1 97.88 70 HIS A CA 1
ATOM 542 C C . HIS A 1 70 ? -11.453 -9.305 -3.537 1 97.88 70 HIS A C 1
ATOM 544 O O . HIS A 1 70 ? -11.367 -9.32 -2.307 1 97.88 70 HIS A O 1
ATOM 550 N N . PRO A 1 71 ? -12.57 -9.461 -4.207 1 96.44 71 PRO A N 1
ATOM 551 C CA . PRO A 1 71 ? -13.75 -9.875 -3.441 1 96.44 71 PRO A CA 1
ATOM 552 C C . PRO A 1 71 ? -13.578 -11.234 -2.77 1 96.44 71 PRO A C 1
ATOM 554 O O . PRO A 1 71 ? -12.625 -11.953 -3.072 1 96.44 71 PRO A O 1
ATOM 557 N N . PRO A 1 72 ? -14.562 -11.641 -1.923 1 96.69 72 PRO A N 1
ATOM 558 C CA . PRO A 1 72 ? -15.727 -10.891 -1.444 1 96.69 72 PRO A CA 1
ATOM 559 C C . PRO A 1 72 ? -15.344 -9.719 -0.539 1 96.69 72 PRO A C 1
ATOM 561 O O . PRO A 1 72 ? -14.219 -9.664 -0.039 1 96.69 72 PRO A O 1
ATOM 564 N N . TYR A 1 73 ? -16.203 -8.852 -0.433 1 95.25 73 TYR A N 1
ATOM 565 C CA . TYR A 1 73 ? -16.078 -7.727 0.49 1 95.25 73 TYR A CA 1
ATOM 566 C C . TYR A 1 73 ? -16.609 -8.086 1.868 1 95.25 73 TYR A C 1
ATOM 568 O O . TYR A 1 73 ? -17.578 -8.844 1.983 1 95.25 73 TYR A O 1
ATOM 576 N N . ASP A 1 74 ? -15.898 -7.621 2.844 1 92.62 74 ASP A N 1
ATOM 577 C CA . ASP A 1 74 ? -16.422 -7.875 4.184 1 92.62 74 ASP A CA 1
ATOM 578 C C . ASP A 1 74 ? -17.562 -6.91 4.523 1 92.62 74 ASP A C 1
ATOM 580 O O . ASP A 1 74 ? -18.016 -6.152 3.666 1 92.62 74 ASP A O 1
ATOM 584 N N . GLU A 1 75 ? -18.016 -7.016 5.715 1 92.69 75 GLU A N 1
ATOM 585 C CA . GLU A 1 75 ? -19.188 -6.258 6.125 1 92.69 75 GLU A CA 1
ATOM 586 C C . GLU A 1 75 ? -18.906 -4.758 6.113 1 92.69 75 GLU A C 1
ATOM 588 O O . GLU A 1 75 ? -19.844 -3.951 5.996 1 92.69 75 GLU A O 1
ATOM 593 N N . LEU A 1 76 ? -17.688 -4.43 6.238 1 91.31 76 LEU A N 1
ATOM 594 C CA . LEU A 1 76 ? -17.328 -3.018 6.301 1 91.31 76 LEU A CA 1
ATOM 595 C C . LEU A 1 76 ? -16.906 -2.504 4.93 1 91.31 76 LEU A C 1
ATOM 597 O O . LEU A 1 76 ? -16.547 -1.332 4.781 1 91.31 76 LEU A O 1
ATOM 601 N N . GLY A 1 77 ? -16.891 -3.359 3.918 1 89.06 77 GLY A N 1
ATOM 602 C CA . GLY A 1 77 ? -16.578 -2.947 2.559 1 89.06 77 GLY A CA 1
ATOM 603 C C . GLY A 1 77 ? -15.133 -3.182 2.188 1 89.06 77 GLY A C 1
ATOM 604 O O . GLY A 1 77 ? -14.68 -2.766 1.116 1 89.06 77 GLY A O 1
ATOM 605 N N . GLY A 1 78 ? -14.445 -3.77 3.049 1 92.56 78 GLY A N 1
ATOM 606 C CA . GLY A 1 78 ? -13.062 -4.098 2.746 1 92.56 78 GLY A CA 1
ATOM 607 C C . GLY A 1 78 ? -12.914 -5.328 1.876 1 92.56 78 GLY A C 1
ATOM 608 O O . GLY A 1 78 ? -13.688 -6.281 2.008 1 92.56 78 GLY A O 1
ATOM 609 N N . ARG A 1 79 ? -11.992 -5.293 1.029 1 93.31 79 ARG A N 1
ATOM 610 C CA . ARG A 1 79 ? -11.695 -6.445 0.19 1 93.31 79 ARG A CA 1
ATOM 611 C C . ARG A 1 79 ? -10.812 -7.445 0.93 1 93.31 79 ARG A C 1
ATOM 613 O O . ARG A 1 79 ? -10.195 -7.109 1.942 1 93.31 79 ARG A O 1
ATOM 620 N N . VAL A 1 80 ? -10.812 -8.664 0.373 1 96.69 80 VAL A N 1
ATOM 621 C CA . VAL A 1 80 ? -9.836 -9.648 0.829 1 96.69 80 VAL A CA 1
ATOM 622 C C . VAL A 1 80 ? -8.461 -9.297 0.283 1 96.69 80 VAL A C 1
ATOM 624 O O . VAL A 1 80 ? -8.32 -8.914 -0.882 1 96.69 80 VAL A O 1
ATOM 627 N N . CYS A 1 81 ? -7.527 -9.375 1.057 1 97.81 81 CYS A N 1
ATOM 628 C CA . CYS A 1 81 ? -6.152 -9.109 0.656 1 97.81 81 CYS A CA 1
ATOM 629 C C . CYS A 1 81 ? -5.312 -10.383 0.718 1 97.81 81 CYS A C 1
ATOM 631 O O . CYS A 1 81 ? -5.215 -11.016 1.77 1 97.81 81 CYS A O 1
ATOM 633 N N . THR A 1 82 ? -4.762 -10.75 -0.363 1 98 82 THR A N 1
ATOM 634 C CA . THR A 1 82 ? -3.959 -11.961 -0.477 1 98 82 THR A CA 1
ATOM 635 C C . THR A 1 82 ? -2.578 -11.641 -1.045 1 98 82 THR A C 1
ATOM 637 O O . THR A 1 82 ? -2.451 -10.82 -1.955 1 98 82 THR A O 1
ATOM 640 N N . VAL A 1 83 ? -1.573 -12.297 -0.542 1 98.25 83 VAL A N 1
ATOM 641 C CA . VAL A 1 83 ? -0.229 -12.18 -1.098 1 98.25 83 VAL A CA 1
ATOM 642 C C . VAL A 1 83 ? 0.222 -13.531 -1.65 1 98.25 83 VAL A C 1
ATOM 644 O O . VAL A 1 83 ? -0.027 -14.57 -1.04 1 98.25 83 VAL A O 1
ATOM 647 N N . VAL A 1 84 ? 0.803 -13.469 -2.781 1 97.69 84 VAL A N 1
ATOM 648 C CA . VAL A 1 84 ? 1.376 -14.656 -3.404 1 97.69 84 VAL A CA 1
ATOM 649 C C . VAL A 1 84 ? 2.896 -14.633 -3.264 1 97.69 84 VAL A C 1
ATOM 651 O O . VAL A 1 84 ? 3.551 -13.68 -3.701 1 97.69 84 VAL A O 1
ATOM 654 N N . GLY A 1 85 ? 3.441 -15.539 -2.643 1 96.12 85 GLY A N 1
ATOM 655 C CA . GLY A 1 85 ? 4.867 -15.789 -2.49 1 96.12 85 GLY A CA 1
ATOM 656 C C . GLY A 1 85 ? 5.246 -17.234 -2.693 1 96.12 85 GLY A C 1
ATOM 657 O O . GLY A 1 85 ? 4.414 -18.047 -3.111 1 96.12 85 GLY A O 1
ATOM 658 N N . ARG A 1 86 ? 6.531 -17.547 -2.516 1 90.88 86 ARG A N 1
ATOM 659 C CA . ARG A 1 86 ? 7.008 -18.906 -2.688 1 90.88 86 ARG A CA 1
ATOM 660 C C . ARG A 1 86 ? 6.621 -19.781 -1.497 1 90.88 86 ARG A C 1
ATOM 662 O O . ARG A 1 86 ? 6.281 -20.953 -1.664 1 90.88 86 ARG A O 1
ATOM 669 N N . ASP A 1 87 ? 6.742 -19.188 -0.395 1 89.31 87 ASP A N 1
ATOM 670 C CA . ASP A 1 87 ? 6.387 -19.781 0.889 1 89.31 87 ASP A CA 1
ATOM 671 C C . ASP A 1 87 ? 6.043 -18.719 1.919 1 89.31 87 ASP A C 1
ATOM 673 O O . ASP A 1 87 ? 6.098 -17.516 1.62 1 89.31 87 ASP A O 1
ATOM 677 N N . ILE A 1 88 ? 5.559 -19.234 3.111 1 86.44 88 ILE A N 1
ATOM 678 C CA . ILE A 1 88 ? 5.246 -18.281 4.172 1 86.44 88 ILE A CA 1
ATOM 679 C C . ILE A 1 88 ? 6.469 -17.422 4.469 1 86.44 88 ILE A C 1
ATOM 681 O O . ILE A 1 88 ? 7.516 -17.938 4.875 1 86.44 88 ILE A O 1
ATOM 685 N N . GLY A 1 89 ? 6.426 -16.188 4.152 1 89.69 89 GLY A N 1
ATOM 686 C CA . GLY A 1 89 ? 7.492 -15.25 4.453 1 89.69 89 GLY A CA 1
ATOM 687 C C . GLY A 1 89 ? 8.617 -15.273 3.432 1 89.69 89 GLY A C 1
ATOM 688 O O . GLY A 1 89 ? 9.656 -14.656 3.639 1 89.69 89 GLY A O 1
ATOM 689 N N . ILE A 1 90 ? 8.453 -16.078 2.48 1 92.69 90 ILE A N 1
ATOM 690 C CA . ILE A 1 90 ? 9.469 -16.172 1.435 1 92.69 90 ILE A CA 1
ATOM 691 C C . ILE A 1 90 ? 8.859 -15.805 0.086 1 92.69 90 ILE A C 1
ATOM 693 O O . ILE A 1 90 ? 7.887 -16.422 -0.355 1 92.69 90 ILE A O 1
ATOM 697 N N . GLY A 1 91 ? 9.438 -14.797 -0.542 1 96.06 91 GLY A N 1
ATOM 698 C CA . GLY A 1 91 ? 8.969 -14.367 -1.853 1 96.06 91 GLY A CA 1
ATOM 699 C C . GLY A 1 91 ? 9.773 -14.961 -2.994 1 96.06 91 GLY A C 1
ATOM 700 O O . GLY A 1 91 ? 10.336 -16.047 -2.867 1 96.06 91 GLY A O 1
ATOM 701 N N . TYR A 1 92 ? 9.625 -14.359 -4.078 1 95.69 92 TYR A N 1
ATOM 702 C CA . TYR A 1 92 ? 10.367 -14.711 -5.285 1 95.69 92 TYR A CA 1
ATOM 703 C C . TYR A 1 92 ? 11.578 -13.805 -5.465 1 95.69 92 TYR A C 1
ATOM 705 O O . TYR A 1 92 ? 11.648 -12.727 -4.879 1 95.69 92 TYR A O 1
ATOM 713 N N . ALA A 1 93 ? 12.555 -14.289 -6.207 1 95.19 93 ALA A N 1
ATOM 714 C CA . ALA A 1 93 ? 13.703 -13.445 -6.539 1 95.19 93 ALA A CA 1
ATOM 715 C C . ALA A 1 93 ? 13.297 -12.297 -7.453 1 95.19 93 ALA A C 1
ATOM 717 O O . ALA A 1 93 ? 13.898 -11.219 -7.41 1 95.19 93 ALA A O 1
ATOM 718 N N . ASN A 1 94 ? 12.344 -12.625 -8.219 1 96.25 94 ASN A N 1
ATOM 719 C CA . ASN A 1 94 ? 11.766 -11.617 -9.109 1 96.25 94 ASN A CA 1
ATOM 720 C C . ASN A 1 94 ? 10.375 -12.031 -9.586 1 96.25 94 ASN A C 1
ATOM 722 O O . ASN A 1 94 ? 10.07 -13.219 -9.68 1 96.25 94 ASN A O 1
ATOM 726 N N . ILE A 1 95 ? 9.531 -11.078 -9.828 1 97.38 95 ILE A N 1
ATOM 727 C CA . ILE A 1 95 ? 8.273 -11.234 -10.539 1 97.38 95 ILE A CA 1
ATOM 728 C C . ILE A 1 95 ? 8.188 -10.219 -11.68 1 97.38 95 ILE A C 1
ATOM 730 O O . ILE A 1 95 ? 8.305 -9.016 -11.445 1 97.38 95 ILE A O 1
ATOM 734 N N . ASP A 1 96 ? 8.039 -10.695 -12.867 1 98.06 96 ASP A N 1
ATOM 735 C CA . ASP A 1 96 ? 7.953 -9.797 -14.016 1 98.06 96 ASP A CA 1
ATOM 736 C C . ASP A 1 96 ? 6.527 -9.289 -14.211 1 98.06 96 ASP A C 1
ATOM 738 O O . ASP A 1 96 ? 5.766 -9.844 -15 1 98.06 96 ASP A O 1
ATOM 742 N N . PHE A 1 97 ? 6.215 -8.242 -13.562 1 98.69 97 PHE A N 1
ATOM 743 C CA . PHE A 1 97 ? 4.859 -7.699 -13.555 1 98.69 97 PHE A CA 1
ATOM 744 C C . PHE A 1 97 ? 4.441 -7.25 -14.945 1 98.69 97 PHE A C 1
ATOM 746 O O . PHE A 1 97 ? 3.268 -7.344 -15.312 1 98.69 97 PHE A O 1
ATOM 753 N N . ASN A 1 98 ? 5.367 -6.703 -15.703 1 97.5 98 ASN A N 1
ATOM 754 C CA . ASN A 1 98 ? 5.055 -6.262 -17.062 1 97.5 98 ASN A CA 1
ATOM 755 C C . ASN A 1 98 ? 4.637 -7.43 -17.953 1 97.5 98 ASN A C 1
ATOM 757 O O . ASN A 1 98 ? 3.994 -7.23 -18.984 1 97.5 98 ASN A O 1
ATOM 761 N N . GLY A 1 99 ? 5.023 -8.609 -17.594 1 97.62 99 GLY A N 1
ATOM 762 C CA . GLY A 1 99 ? 4.656 -9.805 -18.328 1 97.62 99 GLY A CA 1
ATOM 763 C C . GLY A 1 99 ? 3.363 -10.43 -17.844 1 97.62 99 GLY A C 1
ATOM 764 O O . GLY A 1 99 ? 2.98 -11.508 -18.312 1 97.62 99 GLY A O 1
ATOM 765 N N . LEU A 1 100 ? 2.652 -9.781 -16.906 1 97.94 100 LEU A N 1
ATOM 766 C CA . LEU A 1 100 ? 1.413 -10.312 -16.344 1 97.94 100 LEU A CA 1
ATOM 767 C C . LEU A 1 100 ? 0.297 -10.305 -17.391 1 97.94 100 LEU A C 1
ATOM 769 O O . LEU A 1 100 ? 0.048 -9.281 -18.031 1 97.94 100 LEU A O 1
ATOM 773 N N . GLU A 1 101 ? -0.312 -11.414 -17.562 1 97.12 101 GLU A N 1
ATOM 774 C CA . GLU A 1 101 ? -1.469 -11.57 -18.438 1 97.12 101 GLU A CA 1
ATOM 775 C C . GLU A 1 101 ? -2.701 -12.008 -17.656 1 97.12 101 GLU A C 1
ATOM 777 O O . GLU A 1 101 ? -2.609 -12.859 -16.766 1 97.12 101 GLU A O 1
ATOM 782 N N . ALA A 1 102 ? -3.723 -11.43 -18.031 1 97.12 102 ALA A N 1
ATOM 783 C CA . ALA A 1 102 ? -4.977 -11.766 -17.359 1 97.12 102 ALA A CA 1
ATOM 784 C C . ALA A 1 102 ? -5.965 -12.398 -18.328 1 97.12 102 ALA A C 1
ATOM 786 O O . ALA A 1 102 ? -5.969 -12.07 -19.516 1 97.12 102 ALA A O 1
ATOM 787 N N . GLY A 1 103 ? -6.711 -13.305 -17.797 1 94.75 103 GLY A N 1
ATOM 788 C CA . GLY A 1 103 ? -7.801 -13.93 -18.531 1 94.75 103 GLY A CA 1
ATOM 789 C C . GLY A 1 103 ? -8.977 -14.305 -17.641 1 94.75 103 GLY A C 1
ATOM 790 O O . GLY A 1 103 ? -8.961 -14.039 -16.438 1 94.75 103 GLY A O 1
ATOM 791 N N . TYR A 1 104 ? -10.039 -14.719 -18.297 1 90.94 104 TYR A N 1
ATOM 792 C CA . TYR A 1 104 ? -11.211 -15.188 -17.562 1 90.94 104 TYR A CA 1
ATOM 793 C C . TYR A 1 104 ? -11.625 -16.578 -18.016 1 90.94 104 TYR A C 1
ATOM 795 O O . TYR A 1 104 ? -11.805 -16.828 -19.203 1 90.94 104 TYR A O 1
ATOM 803 N N . ASP A 1 105 ? -11.602 -17.375 -17.047 1 80.94 105 ASP A N 1
ATOM 804 C CA . ASP A 1 105 ? -12.133 -18.719 -17.25 1 80.94 105 ASP A CA 1
ATOM 805 C C . ASP A 1 105 ? -13.516 -18.875 -16.625 1 80.94 105 ASP A C 1
ATOM 807 O O . ASP A 1 105 ? -13.672 -18.75 -15.414 1 80.94 105 ASP A O 1
ATOM 811 N N . PRO A 1 106 ? -14.523 -19.047 -17.453 1 81.12 106 PRO A N 1
ATOM 812 C CA . PRO A 1 106 ? -15.891 -19.125 -16.922 1 81.12 106 PRO A CA 1
ATOM 813 C C . PRO A 1 106 ? -16.031 -20.125 -15.781 1 81.12 106 PRO A C 1
ATOM 815 O O . PRO A 1 106 ? -16.859 -19.953 -14.891 1 81.12 106 PRO A O 1
ATOM 818 N N . ALA A 1 107 ? -15.203 -21.25 -15.766 1 80.5 107 ALA A N 1
ATOM 819 C CA . ALA A 1 107 ? -15.305 -22.297 -14.75 1 80.5 107 ALA A CA 1
ATOM 820 C C . ALA A 1 107 ? -14.531 -21.906 -13.492 1 80.5 107 ALA A C 1
ATOM 822 O O . ALA A 1 107 ? -14.844 -22.375 -12.391 1 80.5 107 ALA A O 1
ATOM 823 N N . ARG A 1 108 ? -13.539 -21.141 -13.5 1 78.56 108 ARG A N 1
ATOM 824 C CA . ARG A 1 108 ? -12.609 -20.969 -12.383 1 78.56 108 ARG A CA 1
ATOM 825 C C . ARG A 1 108 ? -12.594 -19.516 -11.914 1 78.56 108 ARG A C 1
ATOM 827 O O . ARG A 1 108 ? -12.312 -19.234 -10.742 1 78.56 108 ARG A O 1
ATOM 834 N N . GLY A 1 109 ? -12.797 -18.609 -12.836 1 87.44 109 GLY A N 1
ATOM 835 C CA . GLY A 1 109 ? -12.781 -17.203 -12.484 1 87.44 109 GLY A CA 1
ATOM 836 C C . GLY A 1 109 ? -11.625 -16.438 -13.102 1 87.44 109 GLY A C 1
ATOM 837 O O . GLY A 1 109 ? -11.133 -16.812 -14.172 1 87.44 109 GLY A O 1
ATOM 838 N N . LEU A 1 110 ? -11.234 -15.375 -12.516 1 96.75 110 LEU A N 1
ATOM 839 C CA . LEU A 1 110 ? -10.156 -14.523 -13.008 1 96.75 110 LEU A CA 1
ATOM 840 C C . LEU A 1 110 ? -8.805 -15.211 -12.844 1 96.75 110 LEU A C 1
ATOM 842 O O . LEU A 1 110 ? -8.5 -15.742 -11.773 1 96.75 110 LEU A O 1
ATOM 846 N N . THR A 1 111 ? -8.047 -15.258 -13.875 1 96.25 111 THR A N 1
ATOM 847 C CA . THR A 1 111 ? -6.758 -15.945 -13.852 1 96.25 111 THR A CA 1
ATOM 848 C C . THR A 1 111 ? -5.633 -14.992 -14.25 1 96.25 111 THR A C 1
ATOM 850 O O . THR A 1 111 ? -5.789 -14.18 -15.164 1 96.25 111 THR A O 1
ATOM 853 N N . PHE A 1 112 ? -4.555 -15.148 -13.617 1 97.12 112 PHE A N 1
ATOM 854 C CA . PHE A 1 112 ? -3.342 -14.422 -13.969 1 97.12 112 PHE A CA 1
ATOM 855 C C . PHE A 1 112 ? -2.207 -15.375 -14.305 1 97.12 112 PHE A C 1
ATOM 857 O O . PHE A 1 112 ? -2.047 -16.406 -13.656 1 97.12 112 PHE A O 1
ATOM 864 N N . GLN A 1 113 ? -1.437 -15 -15.297 1 95.62 113 GLN A N 1
ATOM 865 C CA . GLN A 1 113 ? -0.147 -15.609 -15.594 1 95.62 113 GLN A CA 1
ATOM 866 C C . GLN A 1 113 ? 0.986 -14.594 -15.477 1 95.62 113 GLN A C 1
ATOM 868 O O . GLN A 1 113 ? 0.922 -13.516 -16.062 1 95.62 113 GLN A O 1
ATOM 873 N N . VAL A 1 114 ? 1.966 -15 -14.742 1 97 114 VAL A N 1
ATOM 874 C CA . VAL A 1 114 ? 3.041 -14.039 -14.539 1 97 114 VAL A CA 1
ATOM 875 C C . VAL A 1 114 ? 4.379 -14.766 -14.445 1 97 114 VAL A C 1
ATOM 877 O O . VAL A 1 114 ? 4.516 -15.734 -13.695 1 97 114 VAL A O 1
ATOM 880 N N . PRO A 1 115 ? 5.375 -14.352 -15.242 1 96.75 115 PRO A N 1
ATOM 881 C CA . PRO A 1 115 ? 6.715 -14.93 -15.086 1 96.75 115 PRO A CA 1
ATOM 882 C C . PRO A 1 115 ? 7.383 -14.523 -13.773 1 96.75 115 PRO A C 1
ATOM 884 O O . PRO A 1 115 ? 7.211 -13.383 -13.32 1 96.75 115 PRO A O 1
ATOM 887 N N . ALA A 1 116 ? 8.094 -15.438 -13.211 1 95.81 116 ALA A N 1
ATOM 888 C CA . ALA A 1 116 ? 8.836 -15.164 -11.984 1 95.81 116 ALA A CA 1
ATOM 889 C C . ALA A 1 116 ? 10.156 -15.93 -11.961 1 95.81 116 ALA A C 1
ATOM 891 O O . ALA A 1 116 ? 10.422 -16.75 -12.836 1 95.81 116 ALA A O 1
ATOM 892 N N . THR A 1 117 ? 11.031 -15.523 -11.055 1 94.25 117 THR A N 1
ATOM 893 C CA . THR A 1 117 ? 12.328 -16.172 -10.867 1 94.25 117 THR A CA 1
ATOM 894 C C . THR A 1 117 ? 12.477 -16.656 -9.43 1 94.25 117 THR A C 1
ATOM 896 O O . THR A 1 117 ? 12.133 -15.953 -8.484 1 94.25 117 THR A O 1
ATOM 899 N N . ILE A 1 118 ? 12.922 -17.891 -9.258 1 90.69 118 ILE A N 1
ATOM 900 C CA . ILE A 1 118 ? 13.211 -18.469 -7.953 1 90.69 118 ILE A CA 1
ATOM 901 C C . ILE A 1 118 ? 14.719 -18.609 -7.773 1 90.69 118 ILE A C 1
ATOM 903 O O . ILE A 1 118 ? 15.43 -19 -8.695 1 90.69 118 ILE A O 1
ATOM 907 N N . PHE A 1 119 ? 15.164 -18.141 -6.582 1 84.94 119 PHE A N 1
ATOM 908 C CA . PHE A 1 119 ? 16.562 -18.344 -6.254 1 84.94 119 PHE A CA 1
ATOM 909 C C . PHE A 1 119 ? 16.766 -19.641 -5.492 1 84.94 119 PHE A C 1
ATOM 911 O O . PHE A 1 119 ? 16.078 -19.891 -4.496 1 84.94 119 PHE A O 1
ATOM 918 N N . LEU A 1 120 ? 17.516 -20.531 -6.039 1 75.19 120 LEU A N 1
ATOM 919 C CA . LEU A 1 120 ? 17.875 -21.797 -5.406 1 75.19 120 LEU A CA 1
ATOM 920 C C . LEU A 1 120 ? 19.312 -21.766 -4.918 1 75.19 120 LEU A C 1
ATOM 922 O O . LEU A 1 120 ? 20.25 -21.969 -5.703 1 75.19 120 LEU A O 1
ATOM 926 N N . PRO A 1 121 ? 19.453 -21.375 -3.562 1 65.88 121 PRO A N 1
ATOM 927 C CA . PRO A 1 121 ? 20.828 -21.203 -3.062 1 65.88 121 PRO A CA 1
ATOM 928 C C . PRO A 1 121 ? 21.719 -22.406 -3.371 1 65.88 121 PRO A C 1
ATOM 930 O O . PRO A 1 121 ? 22.891 -22.234 -3.697 1 65.88 121 PRO A O 1
ATOM 933 N N . LYS A 1 122 ? 21.188 -23.609 -3.064 1 62.78 122 LYS A N 1
ATOM 934 C CA . LYS A 1 122 ? 22.047 -24.797 -3.178 1 62.78 122 LYS A CA 1
ATOM 935 C C . LYS A 1 122 ? 22.656 -24.906 -4.57 1 62.78 122 LYS A C 1
ATOM 937 O O . LYS A 1 122 ? 23.781 -25.375 -4.727 1 62.78 122 LYS A O 1
ATOM 942 N N . GLN A 1 123 ? 21.859 -24.375 -5.473 1 59.12 123 GLN A N 1
ATOM 943 C CA . GLN A 1 123 ? 22.359 -24.516 -6.84 1 59.12 123 GLN A CA 1
ATOM 944 C C . GLN A 1 123 ? 22.906 -23.188 -7.367 1 59.12 123 GLN A C 1
ATOM 946 O O . GLN A 1 123 ? 23.438 -23.141 -8.477 1 59.12 123 GLN A O 1
ATOM 951 N N . SER A 1 124 ? 22.953 -22.234 -6.402 1 61.38 124 SER A N 1
ATOM 952 C CA . SER A 1 124 ? 23.328 -20.875 -6.785 1 61.38 124 SER A CA 1
ATOM 953 C C . SER A 1 124 ? 22.719 -20.484 -8.125 1 61.38 124 SER A C 1
ATOM 955 O O . SER A 1 124 ? 23.391 -19.875 -8.961 1 61.38 124 SER A O 1
ATOM 957 N N . PHE A 1 125 ? 21.594 -21.188 -8.359 1 67 125 PHE A N 1
ATOM 958 C CA . PHE A 1 125 ? 20.969 -21.047 -9.664 1 67 125 PHE A CA 1
ATOM 959 C C . PHE A 1 125 ? 19.594 -20.391 -9.531 1 67 125 PHE A C 1
ATOM 961 O O . PHE A 1 125 ? 18.969 -20.469 -8.477 1 67 125 PHE A O 1
ATOM 968 N N . GLN A 1 126 ? 19.406 -19.469 -10.43 1 75.75 126 GLN A N 1
ATOM 969 C CA . GLN A 1 126 ? 18.078 -18.906 -10.602 1 75.75 126 GLN A CA 1
ATOM 970 C C . GLN A 1 126 ? 17.266 -19.703 -11.625 1 75.75 126 GLN A C 1
ATOM 972 O O . GLN A 1 126 ? 17.812 -20.156 -12.633 1 75.75 126 GLN A O 1
ATOM 977 N N . ASN A 1 127 ? 16.078 -20.125 -11.117 1 85 127 ASN A N 1
ATOM 978 C CA . ASN A 1 127 ? 15.188 -20.812 -12.055 1 85 127 ASN A CA 1
ATOM 979 C C . ASN A 1 127 ? 13.984 -19.953 -12.414 1 85 127 ASN A C 1
ATOM 981 O O . ASN A 1 127 ? 13.391 -19.312 -11.547 1 85 127 ASN A O 1
ATOM 985 N N . SER A 1 128 ? 13.758 -19.922 -13.703 1 89.56 128 SER A N 1
ATOM 986 C CA . SER A 1 128 ? 12.539 -19.266 -14.148 1 89.56 128 SER A CA 1
ATOM 987 C C . SER A 1 128 ? 11.305 -20.109 -13.836 1 89.56 128 SER A C 1
ATOM 989 O O . SER A 1 128 ? 11.367 -21.328 -13.867 1 89.56 128 SER A O 1
ATOM 991 N N . THR A 1 129 ? 10.258 -19.438 -13.445 1 90.25 129 THR A N 1
ATOM 992 C CA . THR A 1 129 ? 8.992 -20.125 -13.203 1 90.25 129 THR A CA 1
ATOM 993 C C . THR A 1 129 ? 7.816 -19.297 -13.711 1 90.25 129 THR A C 1
ATOM 995 O O . THR A 1 129 ? 7.969 -18.094 -13.984 1 90.25 129 THR A O 1
ATOM 998 N N . PHE A 1 130 ? 6.77 -19.953 -13.953 1 92.69 130 PHE A N 1
ATOM 999 C CA . PHE A 1 130 ? 5.52 -19.312 -14.344 1 92.69 130 PHE A CA 1
ATOM 1000 C C . PHE A 1 130 ? 4.434 -19.562 -13.305 1 92.69 130 PHE A C 1
ATOM 1002 O O . PHE A 1 130 ? 4.207 -20.703 -12.898 1 92.69 130 PHE A O 1
ATOM 1009 N N . LEU A 1 131 ? 3.893 -18.453 -12.922 1 95 131 LEU A N 1
ATOM 1010 C CA . LEU A 1 131 ? 2.805 -18.562 -11.953 1 95 131 LEU A CA 1
ATOM 1011 C C . LEU A 1 131 ? 1.451 -18.484 -12.648 1 95 131 LEU A C 1
ATOM 1013 O O . LEU A 1 131 ? 1.203 -17.578 -13.445 1 95 131 LEU A O 1
ATOM 1017 N N . SER A 1 132 ? 0.664 -19.469 -12.414 1 94.5 132 SER A N 1
ATOM 1018 C CA . SER A 1 132 ? -0.748 -19.438 -12.781 1 94.5 132 SER A CA 1
ATOM 1019 C C . SER A 1 132 ? -1.633 -19.234 -11.555 1 94.5 132 SER A C 1
ATOM 1021 O O . SER A 1 132 ? -1.67 -20.094 -10.672 1 94.5 132 SER A O 1
ATOM 1023 N N . ILE A 1 133 ? -2.326 -18.156 -11.547 1 96 133 ILE A N 1
ATOM 1024 C CA . ILE A 1 133 ? -3.082 -17.766 -10.359 1 96 133 ILE A CA 1
ATOM 1025 C C . ILE A 1 133 ? -4.566 -17.672 -10.703 1 96 133 ILE A C 1
ATOM 1027 O O . ILE A 1 133 ? -4.945 -17.031 -11.695 1 96 133 ILE A O 1
ATOM 1031 N N . VAL A 1 134 ? -5.363 -18.281 -9.883 1 95.62 134 VAL A N 1
ATOM 1032 C CA . VAL A 1 134 ? -6.812 -18.203 -10.062 1 95.62 134 VAL A CA 1
ATOM 1033 C C . VAL A 1 134 ? -7.445 -17.531 -8.844 1 95.62 134 VAL A C 1
ATOM 1035 O O . VAL A 1 134 ? -7.188 -17.938 -7.707 1 95.62 134 VAL A O 1
ATOM 1038 N N . VAL A 1 135 ? -8.195 -16.562 -9.125 1 96.19 135 VAL A N 1
ATOM 1039 C CA . VAL A 1 135 ? -8.922 -15.852 -8.078 1 96.19 135 VAL A CA 1
ATOM 1040 C C . VAL A 1 135 ? -10.422 -16.141 -8.188 1 96.19 135 VAL A C 1
ATOM 1042 O O . VAL A 1 135 ? -11.078 -15.695 -9.133 1 96.19 135 VAL A O 1
ATOM 1045 N N . ASN A 1 136 ? -10.883 -16.875 -7.238 1 93.56 136 ASN A N 1
ATOM 1046 C CA . 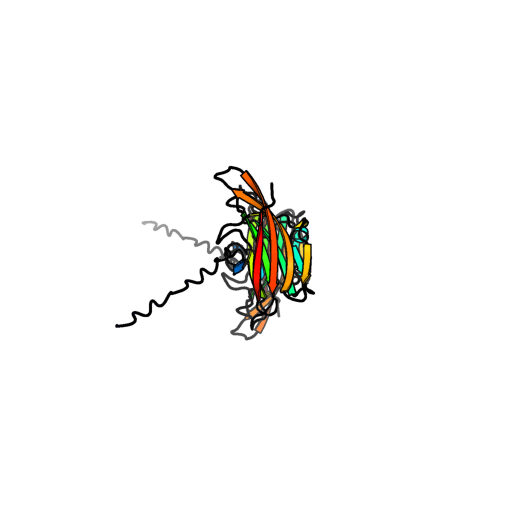ASN A 1 136 ? -12.32 -17.062 -7.152 1 93.56 136 ASN A CA 1
ATOM 1047 C C . ASN A 1 136 ? -13 -15.93 -6.395 1 93.56 136 ASN A C 1
ATOM 1049 O O . ASN A 1 136 ? -12.977 -15.891 -5.164 1 93.56 136 ASN A O 1
ATOM 1053 N N . GLN A 1 137 ? -13.602 -15.016 -7.07 1 93.19 137 GLN A N 1
ATOM 1054 C CA . GLN A 1 137 ? -14.109 -13.773 -6.492 1 93.19 137 GLN A CA 1
ATOM 1055 C C . GLN A 1 137 ? -15.336 -14.031 -5.629 1 93.19 137 GLN A C 1
ATOM 1057 O O . GLN A 1 137 ? -15.711 -13.195 -4.801 1 93.19 137 GLN A O 1
ATOM 1062 N N . SER A 1 138 ? -16.016 -15.133 -5.855 1 91.88 138 SER A N 1
ATOM 1063 C CA . SER A 1 138 ? -17.203 -15.453 -5.082 1 91.88 138 SER A CA 1
ATOM 1064 C C . SER A 1 138 ? -16.844 -16 -3.705 1 91.88 138 SER A C 1
ATOM 1066 O O . SER A 1 138 ? -17.469 -15.641 -2.703 1 91.88 138 SER A O 1
ATOM 1068 N N . THR A 1 139 ? -15.773 -16.781 -3.604 1 91.88 139 THR A N 1
ATOM 1069 C CA . THR A 1 139 ? -15.422 -17.438 -2.35 1 91.88 139 THR A CA 1
ATOM 1070 C C . THR A 1 139 ? -14.227 -16.734 -1.694 1 91.88 139 THR A C 1
ATOM 1072 O O . THR A 1 139 ? -13.984 -16.906 -0.498 1 91.88 139 THR A O 1
ATOM 1075 N N . GLY A 1 140 ? -13.445 -16.062 -2.531 1 93.25 140 GLY A N 1
ATOM 1076 C CA . GLY A 1 140 ? -12.242 -15.398 -2.045 1 93.25 140 GLY A CA 1
ATOM 1077 C C . GLY A 1 140 ? -11.008 -16.281 -2.129 1 93.25 140 GLY A C 1
ATOM 1078 O O . GLY A 1 140 ? -9.914 -15.859 -1.766 1 93.25 140 GLY A O 1
ATOM 1079 N N . ALA A 1 141 ? -11.164 -17.469 -2.611 1 92.62 141 ALA A N 1
ATOM 1080 C CA . ALA A 1 141 ? -10.039 -18.391 -2.699 1 92.62 141 ALA A CA 1
ATOM 1081 C C . ALA A 1 141 ? -9.078 -17.984 -3.811 1 92.62 141 ALA A C 1
ATOM 1083 O O . ALA A 1 141 ? -9.508 -17.594 -4.898 1 92.62 141 ALA A O 1
ATOM 1084 N N . VAL A 1 142 ? -7.816 -18.016 -3.504 1 95.5 142 VAL A N 1
ATOM 1085 C CA . VAL A 1 142 ? -6.754 -17.812 -4.484 1 95.5 142 VAL A CA 1
ATOM 1086 C C . VAL A 1 142 ? -5.879 -19.047 -4.578 1 95.5 142 VAL A C 1
ATOM 1088 O O . VAL A 1 142 ? -5.328 -19.516 -3.572 1 95.5 142 VAL A O 1
ATOM 1091 N N . THR A 1 143 ? -5.801 -19.609 -5.723 1 93.94 143 THR A N 1
ATOM 1092 C CA . THR A 1 143 ? -4.98 -20.797 -5.957 1 93.94 143 THR A CA 1
ATOM 1093 C C . THR A 1 143 ? -3.826 -20.469 -6.898 1 93.94 143 THR A C 1
ATOM 1095 O O . THR A 1 143 ? -4 -19.734 -7.879 1 93.94 143 THR A O 1
ATOM 1098 N N . VAL A 1 144 ? -2.686 -21.016 -6.598 1 95.06 144 VAL A N 1
ATOM 1099 C CA . VAL A 1 144 ? -1.487 -20.734 -7.379 1 95.06 144 VAL A CA 1
ATOM 1100 C C . VAL A 1 144 ? -0.842 -22.047 -7.828 1 95.06 144 VAL A C 1
ATOM 1102 O O . VAL A 1 144 ? -0.659 -22.969 -7.02 1 95.06 144 VAL A O 1
ATOM 1105 N N . LYS A 1 145 ? -0.575 -22.156 -9.055 1 91.88 145 LYS A N 1
ATOM 1106 C CA . LYS A 1 145 ? 0.24 -23.234 -9.617 1 91.88 145 LYS A CA 1
ATOM 1107 C C . LYS A 1 145 ? 1.554 -22.688 -10.172 1 91.88 145 LYS A C 1
ATOM 1109 O O . LYS A 1 145 ? 1.577 -21.641 -10.812 1 91.88 145 LYS A O 1
ATOM 1114 N N . GLN A 1 146 ? 2.545 -23.328 -9.867 1 89.56 146 GLN A N 1
ATOM 1115 C CA . GLN A 1 146 ? 3.867 -22.969 -10.359 1 89.56 146 GLN A CA 1
ATOM 1116 C C . GLN A 1 146 ? 4.398 -24 -11.344 1 89.56 146 GLN A C 1
ATOM 1118 O O . GLN A 1 146 ? 4.332 -25.203 -11.086 1 89.56 146 GLN A O 1
ATOM 1123 N N . ALA A 1 147 ? 4.703 -23.5 -12.5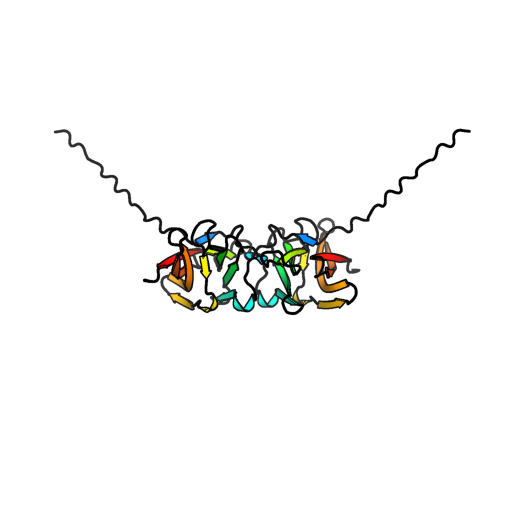 1 84.75 147 ALA A N 1
ATOM 1124 C CA . ALA A 1 147 ? 5.34 -24.375 -13.477 1 84.75 147 ALA A CA 1
ATOM 1125 C C . ALA A 1 147 ? 6.805 -24 -13.68 1 84.75 147 ALA A C 1
ATOM 1127 O O . ALA A 1 147 ? 7.109 -22.875 -14.062 1 84.75 147 ALA A O 1
ATOM 1128 N N . LEU A 1 148 ? 7.672 -24.812 -13.164 1 74.25 148 LEU A N 1
ATOM 1129 C CA . LEU A 1 148 ? 9.094 -24.5 -13.305 1 74.25 148 LEU A CA 1
ATOM 1130 C C . LEU A 1 148 ? 9.531 -24.578 -14.758 1 74.25 148 LEU A C 1
ATOM 1132 O O . LEU A 1 148 ? 9.031 -25.406 -15.523 1 74.25 148 LEU A O 1
ATOM 1136 N N . GLY A 1 149 ? 9.961 -23.469 -15.297 1 60.34 149 GLY A N 1
ATOM 1137 C CA . GLY A 1 149 ? 10.492 -23.531 -16.656 1 60.34 149 GLY A CA 1
ATOM 1138 C C . GLY A 1 149 ? 11.531 -24.625 -16.828 1 60.34 149 GLY A C 1
ATOM 1139 O O . GLY A 1 149 ? 12.164 -25.047 -15.859 1 60.34 149 GLY A O 1
ATOM 1140 N N . ASN A 1 150 ? 11.266 -25.594 -17.641 1 50.31 150 ASN A N 1
ATOM 1141 C CA . ASN A 1 150 ? 12.258 -26.578 -18.062 1 50.31 150 ASN A CA 1
ATOM 1142 C C . ASN A 1 150 ? 13.586 -25.906 -18.422 1 50.31 150 ASN A C 1
ATOM 1144 O O . ASN A 1 150 ? 13.625 -25 -19.25 1 50.31 150 ASN A O 1
ATOM 1148 N N . GLU A 1 151 ? 14.289 -25.344 -17.484 1 41.91 151 GLU A N 1
ATOM 1149 C CA . GLU A 1 151 ? 15.594 -25.156 -18.109 1 41.91 151 GLU A CA 1
ATOM 1150 C C . GLU A 1 151 ? 16.234 -26.5 -18.438 1 41.91 151 GLU A C 1
ATOM 1152 O O . GLU A 1 151 ? 15.992 -27.5 -17.766 1 41.91 151 GLU A O 1
ATOM 1157 N N . MET B 1 1 ? 26.266 37.062 54.844 1 46.53 1 MET B N 1
ATOM 1158 C CA . MET B 1 1 ? 25.203 37.188 53.844 1 46.53 1 MET B CA 1
ATOM 1159 C C . MET B 1 1 ? 25.375 36.188 52.75 1 46.53 1 MET B C 1
ATOM 1161 O O . MET B 1 1 ? 26.312 36.281 51.938 1 46.53 1 MET B O 1
ATOM 1165 N N . ARG B 1 2 ? 25.125 34.781 53.031 1 63.25 2 ARG B N 1
ATOM 1166 C CA . ARG B 1 2 ? 25.141 33.688 52.062 1 63.25 2 ARG B CA 1
ATOM 1167 C C . ARG B 1 2 ? 24.141 33.938 50.938 1 63.25 2 ARG B C 1
ATOM 1169 O O . ARG B 1 2 ? 22.953 34.094 51.188 1 63.25 2 ARG B O 1
ATOM 1176 N N . PHE B 1 3 ? 24.594 34.469 49.812 1 59.47 3 PHE B N 1
ATOM 1177 C CA . PHE B 1 3 ? 23.828 34.625 48.562 1 59.47 3 PHE B CA 1
ATOM 1178 C C . PHE B 1 3 ? 23.328 33.281 48.062 1 59.47 3 PHE B C 1
ATOM 1180 O O . PHE B 1 3 ? 24.125 32.406 47.781 1 59.47 3 PHE B O 1
ATOM 1187 N N . ILE B 1 4 ? 22.125 32.875 48.5 1 63.91 4 ILE B N 1
ATOM 1188 C CA . ILE B 1 4 ? 21.438 31.75 47.906 1 63.91 4 ILE B CA 1
ATOM 1189 C C . ILE B 1 4 ? 21.125 32.062 46.438 1 63.91 4 ILE B C 1
ATOM 1191 O O . ILE B 1 4 ? 20.359 32.969 46.156 1 63.91 4 ILE B O 1
ATOM 1195 N N . SER B 1 5 ? 21.953 31.719 45.531 1 60.66 5 SER B N 1
ATOM 1196 C CA . SER B 1 5 ? 21.672 31.781 44.094 1 60.66 5 SER B CA 1
ATOM 1197 C C . SER B 1 5 ? 20.469 30.906 43.719 1 60.66 5 SER B C 1
ATOM 1199 O O . SER B 1 5 ? 20.5 29.688 43.906 1 60.66 5 SER B O 1
ATOM 1201 N N . LEU B 1 6 ? 19.266 31.5 43.719 1 59.25 6 LEU B N 1
ATOM 1202 C CA . LEU B 1 6 ? 18.094 30.859 43.188 1 59.25 6 LEU B CA 1
ATOM 1203 C C . LEU B 1 6 ? 18.281 30.547 41.688 1 59.25 6 LEU B C 1
ATOM 1205 O O . LEU B 1 6 ? 18.312 31.453 40.875 1 59.25 6 LEU B O 1
ATOM 1209 N N . MET B 1 7 ? 18.859 29.438 41.344 1 58.84 7 MET B N 1
ATOM 1210 C CA . MET B 1 7 ? 18.906 28.953 39.969 1 58.84 7 MET B CA 1
ATOM 1211 C C . MET B 1 7 ? 17.5 28.734 39.438 1 58.84 7 MET B C 1
ATOM 1213 O O . MET B 1 7 ? 16.766 27.875 39.906 1 58.84 7 MET B O 1
ATOM 1217 N N . MET B 1 8 ? 16.891 29.766 38.812 1 55.81 8 MET B N 1
ATOM 1218 C CA . MET B 1 8 ? 15.633 29.625 38.062 1 55.81 8 MET B CA 1
ATOM 1219 C C . MET B 1 8 ? 15.773 28.609 36.938 1 55.81 8 MET B C 1
ATOM 1221 O O . MET B 1 8 ? 16.531 28.844 35.969 1 55.81 8 MET B O 1
ATOM 1225 N N . PHE B 1 9 ? 15.438 27.359 37.125 1 54.94 9 PHE B N 1
ATOM 1226 C CA . PHE B 1 9 ? 15.273 26.375 36.062 1 54.94 9 PHE B CA 1
ATOM 1227 C C . PHE B 1 9 ? 14.18 26.812 35.094 1 54.94 9 PHE B C 1
ATOM 1229 O O . PHE B 1 9 ? 13 26.812 35.438 1 54.94 9 PHE B O 1
ATOM 1236 N N . VAL B 1 10 ? 14.461 27.609 34.094 1 48.62 10 VAL B N 1
ATOM 1237 C CA . VAL B 1 10 ? 13.539 27.859 33 1 48.62 10 VAL B CA 1
ATOM 1238 C C . VAL B 1 10 ? 13.219 26.547 32.281 1 48.62 10 VAL B C 1
ATOM 1240 O O . VAL B 1 10 ? 14.078 25.969 31.609 1 48.62 10 VAL B O 1
ATOM 1243 N N . PHE B 1 11 ? 12.195 25.844 32.719 1 50.91 11 PHE B N 1
ATOM 1244 C CA . PHE B 1 11 ? 11.602 24.766 31.969 1 50.91 11 PHE B CA 1
ATOM 1245 C C . PHE B 1 11 ? 11.156 25.25 30.594 1 50.91 11 PHE B C 1
ATOM 1247 O O . PHE B 1 11 ? 10.172 25.984 30.469 1 50.91 11 PHE B O 1
ATOM 1254 N N . TRP B 1 12 ? 12 25.266 29.562 1 45.94 12 TRP B N 1
ATOM 1255 C CA . TRP B 1 12 ? 11.555 25.422 28.172 1 45.94 12 TRP B CA 1
ATOM 1256 C C . TRP B 1 12 ? 10.477 24.406 27.844 1 45.94 12 TRP B C 1
ATOM 1258 O O . TRP B 1 12 ? 10.758 23.219 27.641 1 45.94 12 TRP B O 1
ATOM 1268 N N . ALA B 1 13 ? 9.258 24.594 28.312 1 43.41 13 ALA B N 1
ATOM 1269 C CA . ALA B 1 13 ? 8.148 23.828 27.766 1 43.41 13 ALA B CA 1
ATOM 1270 C C . ALA B 1 13 ? 8.172 23.828 26.234 1 43.41 13 ALA B C 1
ATOM 1272 O O . ALA B 1 13 ? 7.812 24.828 25.609 1 43.41 13 ALA B O 1
ATOM 1273 N N . THR B 1 14 ? 9.062 23.188 25.562 1 43.25 14 THR B N 1
ATOM 1274 C CA . THR B 1 14 ? 8.82 22.984 24.125 1 43.25 14 THR B CA 1
ATOM 1275 C C . THR B 1 14 ? 7.371 22.578 23.875 1 43.25 14 THR B C 1
ATOM 1277 O O . THR B 1 14 ? 6.891 21.594 24.453 1 43.25 14 THR B O 1
ATOM 1280 N N . LEU B 1 15 ? 6.441 23.531 23.781 1 41.03 15 LEU B N 1
ATOM 1281 C CA . LEU B 1 15 ? 5.133 23.156 23.25 1 41.03 15 LEU B CA 1
ATOM 1282 C C . LEU B 1 15 ? 5.234 21.938 22.344 1 41.03 15 LEU B C 1
ATOM 1284 O O . LEU B 1 15 ? 5.941 21.969 21.328 1 41.03 15 LEU B O 1
ATOM 1288 N N . ALA B 1 16 ? 5.246 20.828 22.938 1 42.53 16 ALA B N 1
ATOM 1289 C CA . ALA B 1 16 ? 5.18 19.578 22.172 1 42.53 16 ALA B CA 1
ATOM 1290 C C . ALA B 1 16 ? 4.18 19.703 21.016 1 42.53 16 ALA B C 1
ATOM 1292 O O . ALA B 1 16 ? 2.967 19.719 21.25 1 42.53 16 ALA B O 1
ATOM 1293 N N . VAL B 1 17 ? 4.418 20.594 20.031 1 47.06 17 VAL B N 1
ATOM 1294 C CA . VAL B 1 17 ? 3.57 20.516 18.844 1 47.06 17 VAL B CA 1
ATOM 1295 C C . VAL B 1 17 ? 3.158 19.062 18.594 1 47.06 17 VAL B C 1
ATOM 1297 O O . VAL B 1 17 ? 3.977 18.156 18.719 1 47.06 17 VAL B O 1
ATOM 1300 N N . ALA B 1 18 ? 1.936 18.703 19.062 1 52.31 18 ALA B N 1
ATOM 1301 C CA . ALA B 1 18 ? 1.36 17.375 18.859 1 52.31 18 ALA B CA 1
ATOM 1302 C C . ALA B 1 18 ? 1.846 16.75 17.562 1 52.31 18 ALA B C 1
ATOM 1304 O O . ALA B 1 18 ? 1.688 17.328 16.484 1 52.31 18 ALA B O 1
ATOM 1305 N N . GLN B 1 19 ? 2.797 15.898 17.641 1 63.44 19 GLN B N 1
ATOM 1306 C CA . GLN B 1 19 ? 3.391 15.234 16.484 1 63.44 19 GLN B CA 1
ATOM 1307 C C . GLN B 1 19 ? 2.33 14.508 15.664 1 63.44 19 GLN B C 1
ATOM 1309 O O . GLN B 1 19 ? 1.584 13.68 16.188 1 63.44 19 GLN B O 1
ATOM 1314 N N . THR B 1 20 ? 1.976 15.023 14.477 1 85.38 20 THR B N 1
ATOM 1315 C CA . THR B 1 20 ? 0.93 14.484 13.617 1 85.38 20 THR B CA 1
ATOM 1316 C C . THR B 1 20 ? 1.536 13.695 12.461 1 85.38 20 THR B C 1
ATOM 1318 O O . THR B 1 20 ? 0.815 13.219 11.578 1 85.38 20 THR B O 1
ATOM 1321 N N . ALA B 1 21 ? 2.889 13.484 12.562 1 94.69 21 ALA B N 1
ATOM 1322 C CA . ALA B 1 21 ? 3.592 12.656 11.586 1 94.69 21 ALA B CA 1
ATOM 1323 C C . ALA B 1 21 ? 4.367 11.531 12.273 1 94.69 21 ALA B C 1
ATOM 1325 O O . ALA B 1 21 ? 5.133 11.781 13.203 1 94.69 21 ALA B O 1
ATOM 1326 N N . PHE B 1 22 ? 4.148 10.352 11.883 1 95.5 22 PHE B N 1
ATOM 1327 C CA . PHE B 1 22 ? 4.703 9.172 12.531 1 95.5 22 PHE B CA 1
ATOM 1328 C C . PHE B 1 22 ? 5.328 8.234 11.508 1 95.5 22 PHE B C 1
ATOM 1330 O O . PHE B 1 22 ? 4.918 8.211 10.344 1 95.5 22 PHE B O 1
ATOM 1337 N N . PRO B 1 23 ? 6.41 7.48 11.977 1 96.12 23 PRO B N 1
ATOM 1338 C CA . PRO B 1 23 ? 6.844 6.414 11.07 1 96.12 23 PRO B CA 1
ATOM 1339 C C . PRO B 1 23 ? 5.707 5.469 10.688 1 96.12 23 PRO B C 1
ATOM 1341 O 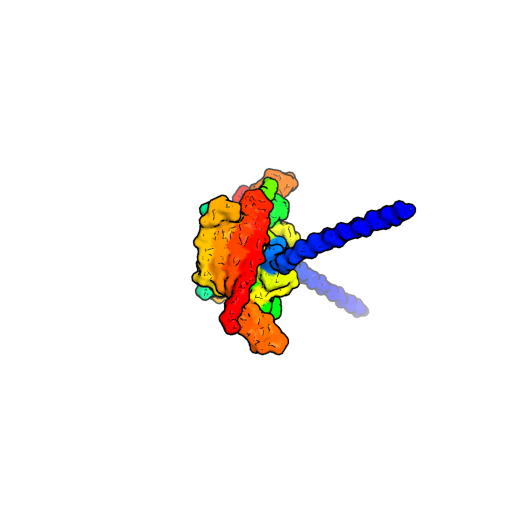O . PRO B 1 23 ? 4.812 5.211 11.492 1 96.12 23 PRO B O 1
ATOM 1344 N N . CYS B 1 24 ? 5.781 4.914 9.508 1 97 24 CYS B N 1
ATOM 1345 C CA . CYS B 1 24 ? 4.762 3.986 9.039 1 97 24 CYS B CA 1
ATOM 1346 C C . CYS B 1 24 ? 4.695 2.75 9.93 1 97 24 CYS B C 1
ATOM 1348 O O . CYS B 1 24 ? 5.73 2.244 10.367 1 97 24 CYS B O 1
ATOM 1350 N N . ASP B 1 25 ? 3.547 2.318 10.18 1 95.5 25 ASP B N 1
ATOM 1351 C CA . ASP B 1 25 ? 3.271 1.111 10.953 1 95.5 25 ASP B CA 1
ATOM 1352 C C . ASP B 1 25 ? 2.031 0.392 10.43 1 95.5 25 ASP B C 1
ATOM 1354 O O . ASP B 1 25 ? 1.937 0.095 9.242 1 95.5 25 ASP B O 1
ATOM 1358 N N . TRP B 1 26 ? 1.14 0.059 11.281 1 95.19 26 TRP B N 1
ATOM 1359 C CA . TRP B 1 26 ? 0.022 -0.806 10.922 1 95.19 26 TRP B CA 1
ATOM 1360 C C . TRP B 1 26 ? -0.921 -0.099 9.953 1 95.19 26 TRP B C 1
ATOM 1362 O O . TRP B 1 26 ? -1.631 -0.748 9.18 1 95.19 26 TRP B O 1
ATOM 1372 N N . GLN B 1 27 ? -1.009 1.222 9.898 1 96.62 27 GLN B N 1
ATOM 1373 C CA . GLN B 1 27 ? -1.918 1.96 9.031 1 96.62 27 GLN B CA 1
ATOM 1374 C C . GLN B 1 27 ? -1.441 1.925 7.578 1 96.62 27 GLN B C 1
ATOM 1376 O O . GLN B 1 27 ? -2.24 2.084 6.652 1 96.62 27 GLN B O 1
ATOM 1381 N N . ALA B 1 28 ? -0.151 1.762 7.477 1 98.06 28 ALA B N 1
ATOM 1382 C CA . ALA B 1 28 ? 0.479 1.926 6.168 1 98.06 28 ALA B CA 1
ATOM 1383 C C . ALA B 1 28 ? 0.454 0.62 5.383 1 98.06 28 ALA B C 1
ATOM 1385 O O . ALA B 1 28 ? 1.478 0.193 4.84 1 98.06 28 ALA B O 1
ATOM 1386 N N . ARG B 1 29 ? -0.673 0.057 5.332 1 98.12 29 ARG B N 1
ATOM 1387 C CA . ARG B 1 29 ? -0.906 -1.162 4.566 1 98.12 29 ARG B CA 1
ATOM 1388 C C . ARG B 1 29 ? -1.321 -0.838 3.135 1 98.12 29 ARG B C 1
ATOM 1390 O O . ARG B 1 29 ? -1.998 0.162 2.891 1 98.12 29 ARG B O 1
ATOM 1397 N N . ALA B 1 30 ? -1.005 -1.782 2.256 1 98.44 30 ALA B N 1
ATOM 1398 C CA . ALA B 1 30 ? -1.359 -1.574 0.853 1 98.44 30 ALA B CA 1
ATOM 1399 C C . ALA B 1 30 ? -2.873 -1.583 0.663 1 98.44 30 ALA B C 1
ATOM 1401 O O . ALA B 1 30 ? -3.408 -0.824 -0.15 1 98.44 30 ALA B O 1
ATOM 1402 N N . ASP B 1 31 ? -3.535 -2.426 1.446 1 97.56 31 ASP B N 1
ATOM 1403 C CA . ASP B 1 31 ? -4.977 -2.553 1.26 1 97.56 31 ASP B CA 1
ATOM 1404 C C . ASP B 1 31 ? -5.719 -1.391 1.915 1 97.56 31 ASP B C 1
ATOM 1406 O O . ASP B 1 31 ? -6.941 -1.288 1.804 1 97.56 31 ASP B O 1
ATOM 1410 N N . ALA B 1 32 ? -5 -0.522 2.564 1 98.25 32 ALA B N 1
ATOM 1411 C CA . ALA B 1 32 ? -5.609 0.659 3.168 1 98.25 32 ALA B CA 1
ATOM 1412 C C . ALA B 1 32 ? -5.609 1.834 2.195 1 98.25 32 ALA B C 1
ATOM 1414 O O . ALA B 1 32 ? -6.273 2.848 2.436 1 98.25 32 ALA B O 1
ATOM 1415 N N . ILE B 1 33 ? -4.836 1.725 1.145 1 98.62 33 ILE B N 1
ATOM 1416 C CA . ILE B 1 33 ? -4.82 2.793 0.152 1 98.62 33 ILE B CA 1
ATOM 1417 C C . ILE B 1 33 ? -6.203 2.93 -0.483 1 98.62 33 ILE B C 1
ATOM 1419 O O . ILE B 1 33 ? -6.754 1.956 -1.004 1 98.62 33 ILE B O 1
ATOM 1423 N N . VAL B 1 34 ? -6.715 4.062 -0.473 1 98.19 34 VAL B N 1
ATOM 1424 C CA . VAL B 1 34 ? -8.086 4.293 -0.917 1 98.19 34 VAL B CA 1
ATOM 1425 C C . VAL B 1 34 ? -8.18 4.09 -2.428 1 98.19 34 VAL B C 1
ATOM 1427 O O . VAL B 1 34 ? -7.359 4.609 -3.186 1 98.19 34 VAL B O 1
ATOM 1430 N N . GLU B 1 35 ? -9.219 3.404 -2.807 1 96.62 35 GLU B N 1
ATOM 1431 C CA . GLU B 1 35 ? -9.5 3.174 -4.219 1 96.62 35 GLU B CA 1
ATOM 1432 C C . GLU B 1 35 ? -10.406 4.27 -4.785 1 96.62 35 GLU B C 1
ATOM 1434 O O . GLU B 1 35 ? -11.234 4.832 -4.066 1 96.62 35 GLU B O 1
ATOM 1439 N N . PRO B 1 36 ? -10.242 4.508 -6.094 1 97 36 PRO B N 1
ATOM 1440 C CA . PRO B 1 36 ? -9.188 4.023 -6.988 1 97 36 PRO B CA 1
ATOM 1441 C C . PRO B 1 36 ? -7.832 4.664 -6.699 1 97 36 PRO B C 1
ATOM 1443 O O . PRO B 1 36 ? -7.758 5.863 -6.418 1 97 36 PRO B O 1
ATOM 1446 N N . TRP B 1 37 ? -6.742 3.906 -6.805 1 98.12 37 TRP B N 1
ATOM 1447 C CA . TRP B 1 37 ? -5.418 4.395 -6.441 1 98.12 37 TRP B CA 1
ATOM 1448 C C . TRP B 1 37 ? -5.02 5.586 -7.309 1 98.12 37 TRP B C 1
ATOM 1450 O O . TRP B 1 37 ? -4.383 6.523 -6.828 1 98.12 37 TRP B O 1
ATOM 1460 N N . ASP B 1 38 ? -5.469 5.633 -8.516 1 95.56 38 ASP B N 1
ATOM 1461 C CA . ASP B 1 38 ? -5.105 6.711 -9.438 1 95.56 38 ASP B CA 1
ATOM 1462 C C . ASP B 1 38 ? -5.648 8.055 -8.945 1 95.56 38 ASP B C 1
ATOM 1464 O O . ASP B 1 38 ? -5.059 9.102 -9.219 1 95.56 38 ASP B O 1
ATOM 1468 N N . ASP B 1 39 ? -6.715 8.008 -8.234 1 97.06 39 ASP B N 1
ATOM 1469 C CA . ASP B 1 39 ? -7.352 9.234 -7.754 1 97.06 39 ASP B CA 1
ATOM 1470 C C . ASP B 1 39 ? -6.852 9.602 -6.359 1 97.06 39 ASP B C 1
ATOM 1472 O O . ASP B 1 39 ? -7.102 10.711 -5.879 1 97.06 39 ASP B O 1
ATOM 1476 N N . ASN B 1 40 ? -6.164 8.641 -5.715 1 98.5 40 ASN B N 1
ATOM 1477 C CA . ASN B 1 40 ? -5.895 8.852 -4.301 1 98.5 40 ASN B CA 1
ATOM 1478 C C . ASN B 1 40 ? -4.414 8.664 -3.975 1 98.5 40 ASN B C 1
ATOM 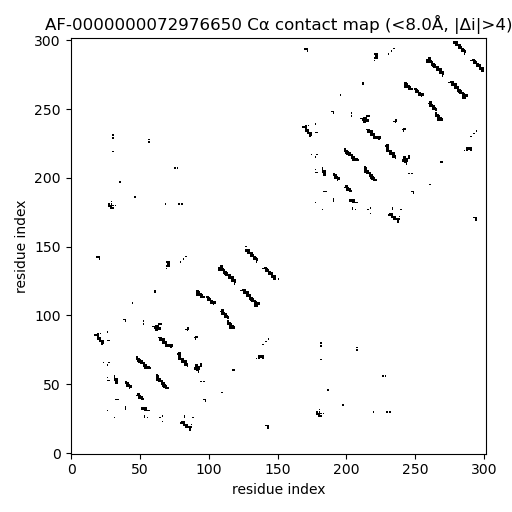1480 O O . ASN B 1 40 ? -4.059 8.383 -2.83 1 98.5 40 ASN B O 1
ATOM 1484 N N . THR B 1 41 ? -3.604 8.742 -4.992 1 98.5 41 THR B N 1
ATOM 1485 C CA . THR B 1 41 ? -2.152 8.773 -4.855 1 98.5 41 THR B CA 1
ATOM 1486 C C . THR B 1 41 ? -1.537 9.781 -5.828 1 98.5 41 THR B C 1
ATOM 1488 O O . THR B 1 41 ? -2.123 10.078 -6.871 1 98.5 41 THR B O 1
ATOM 1491 N N . ALA B 1 42 ? -0.391 10.227 -5.504 1 98.12 42 ALA B N 1
ATOM 1492 C CA . ALA B 1 42 ? 0.318 11.18 -6.355 1 98.12 42 ALA B CA 1
ATOM 1493 C C . ALA B 1 42 ? 1.821 11.133 -6.098 1 98.12 42 ALA B C 1
ATOM 1495 O O . ALA B 1 42 ? 2.262 10.695 -5.031 1 98.12 42 ALA B O 1
ATOM 1496 N N . THR B 1 43 ? 2.57 11.547 -7.086 1 97.75 43 THR B N 1
ATOM 1497 C CA . THR B 1 43 ? 4.02 11.633 -6.957 1 97.75 43 THR B CA 1
ATOM 1498 C C . THR B 1 43 ? 4.496 13.07 -7.148 1 97.75 43 THR B C 1
ATOM 1500 O O . THR B 1 43 ? 3.922 13.812 -7.941 1 97.75 43 THR B O 1
ATOM 1503 N N . PHE B 1 44 ? 5.449 13.422 -6.441 1 97.25 44 PHE B N 1
ATOM 1504 C CA . PHE B 1 44 ? 6.039 14.758 -6.477 1 97.25 44 PHE B CA 1
ATOM 1505 C C . PHE B 1 44 ? 7.562 14.68 -6.484 1 97.25 44 PHE B C 1
ATOM 1507 O O . PHE B 1 44 ? 8.133 13.602 -6.289 1 97.25 44 PHE B O 1
ATOM 1514 N N . ALA B 1 45 ? 8.195 15.859 -6.719 1 95.12 45 ALA B N 1
ATOM 1515 C CA . ALA B 1 45 ? 9.656 15.977 -6.672 1 95.12 45 ALA B CA 1
ATOM 1516 C C . ALA B 1 45 ? 10.312 14.938 -7.57 1 95.12 45 ALA B C 1
ATOM 1518 O O . ALA B 1 45 ? 11.211 14.211 -7.133 1 95.12 45 ALA B O 1
ATOM 1519 N N . ASN B 1 46 ? 9.734 14.766 -8.805 1 93.88 46 ASN B N 1
ATOM 1520 C CA . ASN B 1 46 ? 10.266 13.891 -9.844 1 93.88 46 ASN B CA 1
ATOM 1521 C C . ASN B 1 46 ? 10.281 12.438 -9.398 1 93.88 46 ASN B C 1
ATOM 1523 O O . ASN B 1 46 ? 11.258 11.719 -9.625 1 93.88 46 ASN B O 1
ATOM 1527 N N . GLY B 1 47 ? 9.297 12.117 -8.578 1 95.38 47 GLY B N 1
ATOM 1528 C CA . GLY B 1 47 ? 9.109 10.727 -8.203 1 95.38 47 GLY B CA 1
ATOM 1529 C C . GLY B 1 47 ? 9.688 10.391 -6.84 1 95.38 47 GLY B C 1
ATOM 1530 O O . GLY B 1 47 ? 9.477 9.289 -6.324 1 95.38 47 GLY B O 1
ATOM 1531 N N . ALA B 1 48 ? 10.422 11.312 -6.227 1 95.81 48 ALA B N 1
ATOM 1532 C CA . ALA B 1 48 ? 11.102 11.047 -4.961 1 95.81 48 ALA B CA 1
ATOM 1533 C C . ALA B 1 48 ? 10.109 10.977 -3.807 1 95.81 48 ALA B C 1
ATOM 1535 O O . ALA B 1 48 ? 10.352 10.305 -2.805 1 95.81 48 ALA B O 1
ATOM 1536 N N . VAL B 1 49 ? 9 11.68 -3.969 1 97.81 49 VAL B N 1
ATOM 1537 C CA . VAL B 1 49 ? 7.988 11.727 -2.912 1 97.81 49 VAL B CA 1
ATOM 1538 C C . VAL B 1 49 ? 6.668 11.172 -3.438 1 97.81 49 VAL B C 1
ATOM 1540 O O . VAL B 1 49 ? 6.203 11.562 -4.508 1 97.81 49 VAL B O 1
ATOM 1543 N N . ARG B 1 50 ? 6.105 10.266 -2.762 1 98.5 50 ARG B N 1
ATOM 1544 C CA . ARG B 1 50 ? 4.777 9.734 -3.045 1 98.5 50 ARG B CA 1
ATOM 1545 C C . ARG B 1 50 ? 3.824 10 -1.885 1 98.5 50 ARG B C 1
ATOM 1547 O O . ARG B 1 50 ? 4.191 9.828 -0.721 1 98.5 50 ARG B O 1
ATOM 1554 N N . VAL B 1 51 ? 2.629 10.398 -2.193 1 98.81 51 VAL B N 1
ATOM 1555 C CA . VAL B 1 51 ? 1.576 10.617 -1.208 1 98.81 51 VAL B CA 1
ATOM 1556 C C . VAL B 1 51 ? 0.359 9.766 -1.552 1 98.81 51 VAL B C 1
ATOM 1558 O O . VAL B 1 51 ? 0.018 9.602 -2.727 1 98.81 51 VAL B O 1
ATOM 1561 N N . ALA B 1 52 ? -0.223 9.227 -0.578 1 98.88 52 ALA B N 1
ATOM 1562 C CA . ALA B 1 52 ? -1.421 8.414 -0.787 1 98.88 52 ALA B CA 1
ATOM 1563 C C . ALA B 1 52 ? -2.4 8.578 0.372 1 98.88 52 ALA B C 1
ATOM 1565 O O . ALA B 1 52 ? -1.989 8.766 1.52 1 98.88 52 ALA B O 1
ATOM 1566 N N . LEU B 1 53 ? -3.623 8.516 0.053 1 98.94 53 LEU B N 1
ATOM 1567 C CA . LEU B 1 53 ? -4.672 8.508 1.064 1 98.94 53 LEU B CA 1
ATOM 1568 C C . LEU B 1 53 ? -4.906 7.094 1.593 1 98.94 53 LEU B C 1
ATOM 1570 O O . LEU B 1 53 ? -5.023 6.145 0.812 1 98.94 53 LEU B O 1
ATOM 1574 N N . LEU B 1 54 ? -4.922 6.984 2.916 1 98.69 54 LEU B N 1
ATOM 1575 C CA . LEU B 1 54 ? -5.199 5.703 3.549 1 98.69 54 LEU B CA 1
ATOM 1576 C C . LEU B 1 54 ? -6.543 5.73 4.27 1 98.69 54 LEU B C 1
ATOM 1578 O O . LEU B 1 54 ? -6.906 6.738 4.879 1 98.69 54 LEU B O 1
ATOM 1582 N N . ASP B 1 55 ? -7.258 4.66 4.207 1 98.31 55 ASP B N 1
ATOM 1583 C CA . ASP B 1 55 ? -8.477 4.391 4.965 1 98.31 55 ASP B CA 1
ATOM 1584 C C . ASP B 1 55 ? -8.391 3.047 5.684 1 98.31 55 ASP B C 1
ATOM 1586 O O . ASP B 1 55 ? -8.477 1.993 5.051 1 98.31 55 ASP B O 1
ATOM 1590 N N . VAL B 1 56 ? -8.281 3.094 7.027 1 97.06 56 VAL B N 1
ATOM 1591 C CA . VAL B 1 56 ? -8.148 1.843 7.766 1 97.06 56 VAL B CA 1
ATOM 1592 C C . VAL B 1 56 ? -9.523 1.333 8.18 1 97.06 56 VAL B C 1
ATOM 1594 O O . VAL B 1 56 ? -9.633 0.367 8.938 1 97.06 56 VAL B O 1
ATOM 1597 N N . ILE B 1 57 ? -10.562 1.984 7.703 1 95.25 57 ILE B N 1
ATOM 1598 C CA . ILE B 1 57 ? -11.961 1.598 7.773 1 95.25 57 ILE B CA 1
ATOM 1599 C C . ILE B 1 57 ? -12.508 1.87 9.18 1 95.25 57 ILE B C 1
ATOM 1601 O O . ILE B 1 57 ? -13.547 2.514 9.336 1 95.25 57 ILE B O 1
ATOM 1605 N N . GLU B 1 58 ? -11.758 1.401 10.227 1 93.38 58 GLU B N 1
ATOM 1606 C CA . GLU B 1 58 ? -12.203 1.618 11.602 1 93.38 58 GLU B CA 1
ATOM 1607 C C . GLU B 1 58 ? -11.078 2.184 12.461 1 93.38 58 GLU B C 1
ATOM 1609 O O . GLU B 1 58 ? -9.922 1.762 12.336 1 93.38 58 GLU B O 1
ATOM 1614 N N . PRO B 1 59 ? -11.414 3.047 13.445 1 92.94 59 PRO B N 1
ATOM 1615 C CA . PRO B 1 59 ? -12.758 3.578 13.688 1 92.94 59 PRO B CA 1
ATOM 1616 C C . PRO B 1 59 ? -13.203 4.574 12.617 1 92.94 59 PRO B C 1
ATOM 1618 O O . PRO B 1 59 ? -12.398 5.383 12.148 1 92.94 59 PRO B O 1
ATOM 1621 N N . ALA B 1 60 ? -14.406 4.594 12.32 1 89.94 60 ALA B N 1
ATOM 1622 C CA . ALA B 1 60 ? -14.969 5.379 11.227 1 89.94 60 ALA B CA 1
ATOM 1623 C C . ALA B 1 60 ? -14.672 6.867 11.414 1 89.94 60 ALA B C 1
ATOM 1625 O O . ALA B 1 60 ? -14.414 7.582 10.445 1 89.94 60 ALA B O 1
ATOM 1626 N N . ALA B 1 61 ? -14.703 7.383 12.625 1 91.25 61 ALA B N 1
ATOM 1627 C CA . ALA B 1 61 ? -14.547 8.805 12.93 1 91.25 61 ALA B CA 1
ATOM 1628 C C . ALA B 1 61 ? -13.086 9.234 12.836 1 91.25 61 ALA B C 1
ATOM 1630 O O . ALA B 1 61 ? -12.773 10.422 12.969 1 91.25 61 ALA B O 1
ATOM 1631 N N . ALA B 1 62 ? -12.172 8.305 12.539 1 94.94 62 ALA B N 1
ATOM 1632 C CA . ALA B 1 62 ? -10.742 8.609 12.562 1 94.94 62 ALA B CA 1
ATOM 1633 C C . ALA B 1 62 ? -9.961 7.633 11.695 1 94.94 62 ALA B C 1
ATOM 1635 O O . ALA B 1 62 ? -8.883 7.172 12.086 1 94.94 62 ALA B O 1
ATOM 1636 N N . ALA B 1 63 ? -10.477 7.309 10.609 1 96.75 63 ALA B N 1
ATOM 1637 C CA . ALA B 1 63 ? -9.984 6.164 9.852 1 96.75 63 ALA B CA 1
ATOM 1638 C C . ALA B 1 63 ? -8.953 6.598 8.812 1 96.75 63 ALA B C 1
ATOM 1640 O O . ALA B 1 63 ? -8.234 5.766 8.266 1 96.75 63 ALA B O 1
ATOM 1641 N N . PHE B 1 64 ? -8.914 7.898 8.531 1 98 64 PHE B N 1
ATOM 1642 C CA . PHE B 1 64 ? -8.156 8.312 7.355 1 98 64 PHE B CA 1
ATOM 1643 C C . PHE B 1 64 ? -6.789 8.844 7.758 1 98 64 PHE B C 1
ATOM 1645 O O . PHE B 1 64 ? -6.656 9.547 8.766 1 98 64 PHE B O 1
ATOM 1652 N N . TYR B 1 65 ? -5.766 8.516 7.051 1 98.12 65 TYR B N 1
ATOM 1653 C CA . TYR B 1 65 ? -4.383 8.961 7.184 1 98.12 65 TYR B CA 1
ATOM 1654 C C . TYR B 1 65 ? -3.82 9.391 5.836 1 98.12 65 TYR B C 1
ATOM 1656 O O . TYR B 1 65 ? -4.391 9.078 4.785 1 98.12 65 TYR B O 1
ATOM 1664 N N . LEU B 1 66 ? -2.791 10.125 5.91 1 98.62 66 LEU B N 1
ATOM 1665 C CA . LEU B 1 66 ? -2.014 10.438 4.715 1 98.62 66 LEU B CA 1
ATOM 1666 C C . LEU B 1 66 ? -0.647 9.758 4.766 1 98.62 66 LEU B C 1
ATOM 1668 O O . LEU B 1 66 ? 0.089 9.914 5.742 1 98.62 66 LEU B O 1
ATOM 1672 N N . LEU B 1 67 ? -0.334 8.969 3.816 1 98.81 67 LEU B N 1
ATOM 1673 C CA . LEU B 1 67 ? 0.969 8.328 3.664 1 98.81 67 LEU B CA 1
ATOM 1674 C C . LEU B 1 67 ? 1.919 9.219 2.863 1 98.81 67 LEU B C 1
ATOM 1676 O O . LEU B 1 67 ? 1.529 9.789 1.843 1 98.81 67 LEU B O 1
ATOM 1680 N N . ILE B 1 68 ? 3.096 9.312 3.293 1 98.62 68 ILE B N 1
ATOM 1681 C CA . ILE B 1 68 ? 4.129 10.047 2.57 1 98.62 68 ILE B CA 1
ATOM 1682 C C . ILE B 1 68 ? 5.41 9.219 2.518 1 98.62 68 ILE B C 1
ATOM 1684 O O . ILE B 1 68 ? 6.02 8.938 3.553 1 98.62 68 ILE B O 1
ATOM 1688 N N . MET B 1 69 ? 5.766 8.812 1.433 1 98.56 69 MET B N 1
ATOM 1689 C CA . MET B 1 69 ? 7.07 8.195 1.206 1 98.56 69 MET B CA 1
ATOM 1690 C C . MET B 1 69 ? 8.047 9.195 0.61 1 98.56 69 MET B C 1
ATOM 1692 O O . MET B 1 69 ? 7.73 9.875 -0.367 1 98.56 69 MET B O 1
ATOM 1696 N N . HIS B 1 70 ? 9.18 9.297 1.186 1 97.88 70 HIS B N 1
ATOM 1697 C CA . HIS B 1 70 ? 10.055 10.406 0.819 1 97.88 70 HIS B CA 1
ATOM 1698 C C . HIS B 1 70 ? 11.508 10.078 1.132 1 97.88 70 HIS B C 1
ATOM 1700 O O . HIS B 1 70 ? 11.797 9.164 1.913 1 97.88 70 HIS B O 1
ATOM 1706 N N . PRO B 1 71 ? 12.391 10.836 0.504 1 96.44 71 PRO B N 1
ATOM 1707 C CA . PRO B 1 71 ? 13.789 10.703 0.917 1 96.44 71 PRO B CA 1
ATOM 1708 C C . PRO B 1 71 ? 14.016 11.07 2.383 1 96.44 71 PRO B C 1
ATOM 1710 O O . PRO B 1 71 ? 13.117 11.633 3.023 1 96.44 71 PRO B O 1
ATOM 1713 N N . PRO B 1 72 ? 15.25 10.852 2.902 1 96.69 72 PRO B N 1
ATOM 1714 C CA . PRO B 1 72 ? 16.391 10.164 2.289 1 96.69 72 PRO B CA 1
ATOM 1715 C C . PRO B 1 72 ? 16.141 8.672 2.082 1 96.69 72 PRO B C 1
ATOM 1717 O O . PRO B 1 72 ? 15.211 8.117 2.666 1 96.69 72 PRO B O 1
ATOM 1720 N N . TYR B 1 73 ? 16.875 8.125 1.249 1 95.12 73 TYR B N 1
ATOM 1721 C CA . TYR B 1 73 ? 16.875 6.688 1.003 1 95.12 73 TYR B CA 1
ATOM 1722 C C . TYR B 1 73 ? 17.859 5.977 1.931 1 95.12 73 TYR B C 1
ATOM 1724 O O . TYR B 1 73 ? 18.906 6.516 2.264 1 95.12 73 TYR B O 1
ATOM 1732 N N . ASP B 1 74 ? 17.406 4.852 2.383 1 92.56 74 ASP B N 1
ATOM 1733 C CA . ASP B 1 74 ? 18.344 4.094 3.215 1 92.56 74 ASP B CA 1
ATOM 1734 C C . ASP B 1 74 ? 19.375 3.375 2.357 1 92.56 74 ASP B C 1
ATOM 1736 O O . ASP B 1 74 ? 19.438 3.576 1.144 1 92.56 74 ASP B O 1
ATOM 1740 N N . GLU B 1 75 ? 20.188 2.623 3.01 1 92.75 75 GLU B N 1
ATOM 1741 C CA . GLU B 1 75 ? 21.312 1.986 2.338 1 92.75 75 GLU B CA 1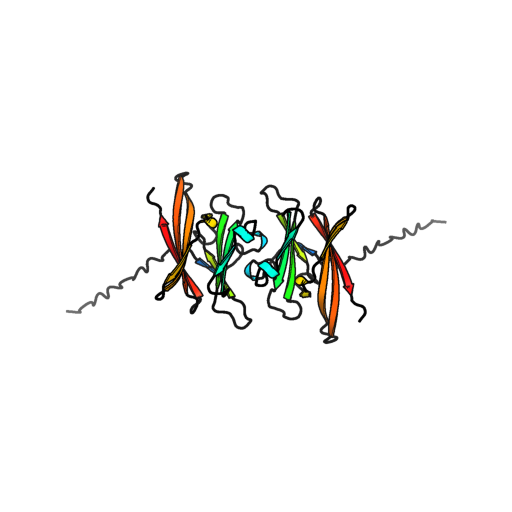
ATOM 1742 C C . GLU B 1 75 ? 20.844 0.974 1.299 1 92.75 75 GLU B C 1
ATOM 1744 O O . GLU B 1 75 ? 21.562 0.664 0.35 1 92.75 75 GLU B O 1
ATOM 1749 N N . LEU B 1 76 ? 19.672 0.501 1.498 1 91.38 76 LEU B N 1
ATOM 1750 C CA . LEU B 1 76 ? 19.156 -0.521 0.594 1 91.38 76 LEU B CA 1
ATOM 1751 C C . LEU B 1 76 ? 18.266 0.102 -0.479 1 91.38 76 LEU B C 1
ATOM 1753 O O . LEU B 1 76 ? 17.719 -0.607 -1.326 1 91.38 76 LEU B O 1
ATOM 1757 N N . GLY B 1 77 ? 18.078 1.418 -0.443 1 89 77 GLY B N 1
ATOM 1758 C CA . GLY B 1 77 ? 17.328 2.115 -1.468 1 89 77 GLY B CA 1
ATOM 1759 C C . GLY B 1 77 ? 15.875 2.34 -1.084 1 89 77 GLY B C 1
ATOM 1760 O O . GLY B 1 77 ? 15.07 2.799 -1.902 1 89 77 GLY B O 1
ATOM 1761 N N . GLY B 1 78 ? 15.562 1.998 0.075 1 92.5 78 GLY B N 1
ATOM 1762 C CA . GLY B 1 78 ? 14.211 2.24 0.549 1 92.5 78 GLY B CA 1
ATOM 1763 C C . GLY B 1 78 ? 13.984 3.674 0.995 1 92.5 78 GLY B C 1
ATOM 1764 O O . GLY B 1 78 ? 14.883 4.305 1.56 1 92.5 78 GLY B O 1
ATOM 1765 N N . ARG B 1 79 ? 12.852 4.148 0.735 1 93.56 79 ARG B N 1
ATOM 1766 C CA . ARG B 1 79 ? 12.477 5.484 1.183 1 93.56 79 ARG B CA 1
ATOM 1767 C C . ARG B 1 79 ? 12 5.461 2.631 1 93.56 79 ARG B C 1
ATOM 1769 O O . ARG B 1 79 ? 11.68 4.398 3.17 1 93.56 79 ARG B O 1
ATOM 1776 N N . VAL B 1 80 ? 11.992 6.664 3.199 1 96.69 80 VAL B N 1
ATOM 1777 C CA . VAL B 1 80 ? 11.344 6.832 4.496 1 96.69 80 VAL B CA 1
ATOM 1778 C C . VAL B 1 80 ? 9.828 6.82 4.32 1 96.69 80 VAL B C 1
ATOM 1780 O O . VAL B 1 80 ? 9.305 7.414 3.375 1 96.69 80 VAL B O 1
ATOM 1783 N N . CYS B 1 81 ? 9.195 6.16 5.121 1 97.81 81 CYS B N 1
ATOM 1784 C CA . CYS B 1 81 ? 7.738 6.098 5.098 1 97.81 81 CYS B CA 1
ATOM 1785 C C . CYS B 1 81 ? 7.145 6.777 6.328 1 97.81 81 CYS B C 1
ATOM 1787 O O . CYS B 1 81 ? 7.457 6.406 7.457 1 97.81 81 CYS B O 1
ATOM 1789 N N . THR B 1 82 ? 6.348 7.762 6.109 1 98 82 THR B N 1
ATOM 1790 C CA . THR B 1 82 ? 5.719 8.531 7.176 1 98 82 THR B CA 1
ATOM 1791 C C . THR B 1 82 ? 4.203 8.555 7.008 1 98 82 THR B C 1
ATOM 1793 O O . THR B 1 82 ? 3.697 8.664 5.887 1 98 82 THR B O 1
ATOM 1796 N N . VAL B 1 83 ? 3.486 8.477 8.094 1 98.31 83 VAL B N 1
ATOM 1797 C CA . VAL B 1 83 ? 2.035 8.625 8.07 1 98.31 83 VAL B CA 1
ATOM 1798 C C . VAL B 1 83 ? 1.632 9.867 8.867 1 98.31 83 VAL B C 1
ATOM 1800 O O . VAL B 1 83 ? 2.193 10.133 9.93 1 98.31 83 VAL B O 1
ATOM 1803 N N . VAL B 1 84 ? 0.736 10.578 8.32 1 97.69 84 VAL B N 1
ATOM 1804 C CA . VAL B 1 84 ? 0.174 11.742 8.992 1 97.69 84 VAL B CA 1
ATOM 1805 C C . VAL B 1 84 ? -1.225 11.414 9.508 1 97.69 84 VAL B C 1
ATOM 1807 O O . VAL B 1 84 ? -2.105 11.031 8.734 1 97.69 84 VAL B O 1
ATOM 1810 N N . GLY B 1 85 ? -1.424 11.469 10.719 1 96.12 85 GLY B N 1
ATOM 1811 C CA . GLY B 1 85 ? -2.691 11.328 11.414 1 96.12 85 GLY B CA 1
ATOM 1812 C C . GLY B 1 85 ? -2.908 12.383 12.484 1 96.12 85 GLY B C 1
ATOM 1813 O O . GLY B 1 85 ? -2.135 13.344 12.586 1 96.12 85 GLY B O 1
ATOM 1814 N N . ARG B 1 86 ? -4.035 12.289 13.195 1 90.88 86 ARG B N 1
ATOM 1815 C CA . ARG B 1 86 ? -4.352 13.25 14.242 1 90.88 86 ARG B CA 1
ATOM 1816 C C . ARG B 1 86 ? -3.51 12.992 15.492 1 90.88 86 ARG B C 1
ATOM 1818 O O . ARG B 1 86 ? -3.076 13.93 16.156 1 90.88 86 ARG B O 1
ATOM 1825 N N . ASP B 1 87 ? -3.371 11.781 15.758 1 89.62 87 ASP B N 1
ATOM 1826 C CA . ASP B 1 87 ? -2.578 11.273 16.875 1 89.62 87 ASP B CA 1
ATOM 1827 C C . ASP B 1 87 ? -2.098 9.852 16.594 1 89.62 87 ASP B C 1
ATOM 1829 O O . ASP B 1 87 ? -2.398 9.273 15.555 1 89.62 87 ASP B O 1
ATOM 1833 N N . ILE B 1 88 ? -1.228 9.375 17.562 1 87.06 88 ILE B N 1
ATOM 1834 C CA . ILE B 1 88 ? -0.754 8.008 17.406 1 87.06 88 ILE B CA 1
ATOM 1835 C C . ILE B 1 88 ? -1.945 7.055 17.312 1 87.06 88 ILE B C 1
ATOM 1837 O O . ILE B 1 88 ? -2.752 6.965 18.234 1 87.06 88 ILE B O 1
ATOM 1841 N N . GLY B 1 89 ? -2.143 6.457 16.203 1 90.19 89 GLY B N 1
ATOM 1842 C CA . GLY B 1 89 ? -3.193 5.469 16.016 1 90.19 89 GLY B CA 1
ATOM 1843 C C . GLY B 1 89 ? -4.551 6.09 15.742 1 90.19 89 GLY B C 1
ATOM 1844 O O . GLY B 1 89 ? -5.566 5.391 15.711 1 90.19 89 GLY B O 1
ATOM 1845 N N . ILE B 1 90 ? -4.566 7.344 15.711 1 92.81 90 ILE B N 1
ATOM 1846 C CA . ILE B 1 90 ? -5.816 8.047 15.453 1 92.81 90 ILE B CA 1
ATOM 1847 C C . ILE B 1 90 ? -5.688 8.891 14.188 1 92.81 90 ILE B C 1
ATOM 1849 O O . ILE B 1 90 ? -4.812 9.75 14.094 1 92.81 90 ILE B O 1
ATOM 1853 N N . GLY B 1 91 ? -6.57 8.609 13.227 1 96.06 91 GLY B N 1
ATOM 1854 C CA . GLY B 1 91 ? -6.574 9.367 11.984 1 96.06 91 GLY B CA 1
ATOM 1855 C C . GLY B 1 91 ? -7.594 10.484 11.969 1 96.06 91 GLY B C 1
ATOM 1856 O O . GLY B 1 91 ? -7.934 11.031 13.023 1 96.06 91 GLY B O 1
ATOM 1857 N N . TYR B 1 92 ? -7.855 10.914 10.828 1 95.62 92 TYR B N 1
ATOM 1858 C CA . TYR B 1 92 ? -8.867 11.938 10.578 1 95.62 92 TYR B CA 1
ATOM 1859 C C . TYR B 1 92 ? -10.188 11.305 10.156 1 95.62 92 TYR B C 1
ATOM 1861 O O . TYR B 1 92 ? -10.219 10.148 9.734 1 95.62 92 TYR B O 1
ATOM 1869 N N . ALA B 1 93 ? -11.266 12.039 10.359 1 95.12 93 ALA B N 1
ATOM 1870 C CA . ALA B 1 93 ? -12.57 11.57 9.883 1 95.12 93 ALA B CA 1
ATOM 1871 C C . ALA B 1 93 ? -12.617 11.547 8.352 1 95.12 93 ALA B C 1
ATOM 1873 O O . ALA B 1 93 ? -13.32 10.727 7.762 1 95.12 93 ALA B O 1
ATOM 1874 N N . ASN B 1 94 ? -11.898 12.445 7.844 1 96.25 94 ASN B N 1
ATOM 1875 C CA . ASN B 1 94 ? -11.758 12.523 6.395 1 96.25 94 ASN B CA 1
ATOM 1876 C C . ASN B 1 94 ? -10.531 13.336 5.996 1 96.25 94 ASN B C 1
ATOM 1878 O O . ASN B 1 94 ? -10.109 14.234 6.723 1 96.25 94 ASN B O 1
ATOM 1882 N N . ILE B 1 95 ? -9.922 13.008 4.898 1 97.25 95 ILE B N 1
ATOM 1883 C CA . ILE B 1 95 ? -8.93 13.82 4.207 1 97.25 95 ILE B CA 1
ATOM 1884 C C . ILE B 1 95 ? -9.328 14 2.744 1 97.25 95 ILE B C 1
ATOM 1886 O O . ILE B 1 95 ? -9.531 13.016 2.027 1 97.25 95 ILE B O 1
ATOM 1890 N N . ASP B 1 96 ? -9.484 15.211 2.332 1 98.06 96 ASP B N 1
ATOM 1891 C CA . ASP B 1 96 ? -9.875 15.477 0.95 1 98.06 96 ASP B CA 1
ATOM 1892 C C . ASP B 1 96 ? -8.656 15.477 0.03 1 98.06 96 ASP B C 1
ATOM 1894 O O . ASP B 1 96 ? -8.094 16.531 -0.265 1 98.06 96 ASP B O 1
ATOM 1898 N N . PHE B 1 97 ? -8.312 14.352 -0.445 1 98.62 97 PHE B N 1
ATOM 1899 C CA . PHE B 1 97 ? -7.102 14.172 -1.238 1 98.62 97 PHE B CA 1
ATOM 1900 C C . PHE B 1 97 ? -7.184 14.961 -2.539 1 98.62 97 PHE B C 1
ATOM 1902 O O . PHE B 1 97 ? -6.172 15.445 -3.041 1 98.62 97 PHE B O 1
ATOM 1909 N N . ASN B 1 98 ? -8.352 15.039 -3.125 1 97.56 98 ASN B N 1
ATOM 1910 C CA . ASN B 1 98 ? -8.523 15.789 -4.363 1 97.56 98 ASN B CA 1
ATOM 1911 C C . ASN B 1 98 ? -8.234 17.281 -4.16 1 97.56 98 ASN B C 1
ATOM 1913 O O . ASN B 1 98 ? -7.969 18 -5.125 1 97.56 98 ASN B O 1
ATOM 1917 N N . GLY B 1 99 ? -8.336 17.734 -2.963 1 97.62 99 GLY B N 1
ATOM 1918 C CA . GLY B 1 99 ? -8.039 19.125 -2.639 1 97.62 99 GLY B CA 1
ATOM 1919 C C . GLY B 1 99 ? -6.59 19.359 -2.271 1 97.62 99 GLY B C 1
ATOM 1920 O O . GLY B 1 99 ? -6.215 20.453 -1.868 1 97.62 99 GLY B O 1
ATOM 1921 N N . LEU B 1 100 ? -5.719 18.328 -2.387 1 97.94 100 LEU B N 1
ATOM 1922 C CA . LEU B 1 100 ? -4.309 18.422 -2.029 1 97.94 100 LEU B CA 1
ATOM 1923 C C . LEU B 1 100 ? -3.566 19.344 -2.998 1 97.94 100 LEU B C 1
ATOM 1925 O O . LEU B 1 100 ? -3.66 19.172 -4.215 1 97.94 100 LEU B O 1
ATOM 1929 N N . GLU B 1 101 ? -2.908 20.297 -2.48 1 97.06 101 GLU B N 1
ATOM 1930 C CA . GLU B 1 101 ? -2.059 21.203 -3.242 1 97.06 101 GLU B CA 1
ATOM 1931 C C . GLU B 1 101 ? -0.599 21.094 -2.812 1 97.06 101 GLU B C 1
ATOM 1933 O O . GLU B 1 101 ? -0.305 20.969 -1.621 1 97.06 101 GLU B O 1
ATOM 1938 N N . ALA B 1 102 ? 0.183 21.109 -3.768 1 97.12 102 ALA B N 1
ATOM 1939 C CA . ALA B 1 102 ? 1.613 21.016 -3.49 1 97.12 102 ALA B CA 1
ATOM 1940 C C . ALA B 1 102 ? 2.342 22.281 -3.912 1 97.12 102 ALA B C 1
ATOM 1942 O O . ALA B 1 102 ? 1.952 22.938 -4.883 1 97.12 102 ALA B O 1
ATOM 1943 N N . GLY B 1 103 ? 3.326 22.609 -3.141 1 94.69 103 GLY B N 1
ATOM 1944 C CA . GLY B 1 103 ? 4.223 23.703 -3.451 1 94.69 103 GLY B CA 1
ATOM 1945 C C . GLY B 1 103 ? 5.645 23.469 -2.979 1 94.69 103 GLY B C 1
ATOM 1946 O O . GLY B 1 103 ? 5.953 22.406 -2.432 1 94.69 103 GLY B O 1
ATOM 1947 N N . TYR B 1 104 ? 6.508 24.359 -3.383 1 90.81 104 TYR B N 1
ATOM 1948 C CA . TYR B 1 104 ? 7.891 24.281 -2.926 1 90.81 104 TYR B CA 1
ATOM 1949 C C . TYR B 1 104 ? 8.328 25.609 -2.291 1 90.81 104 TYR B C 1
ATOM 1951 O O . TYR B 1 104 ? 8.172 26.672 -2.889 1 90.81 104 TYR B O 1
ATOM 1959 N N . ASP B 1 105 ? 8.688 25.406 -1.116 1 80 105 ASP B N 1
ATOM 1960 C CA . ASP B 1 105 ? 9.297 26.531 -0.399 1 80 105 ASP B CA 1
ATOM 1961 C C . ASP B 1 105 ? 10.82 26.359 -0.328 1 80 105 ASP B C 1
ATOM 1963 O O . ASP B 1 105 ? 11.32 25.422 0.284 1 80 105 ASP B O 1
ATOM 1967 N N . PRO B 1 106 ? 11.539 27.203 -0.988 1 79.88 106 PRO B N 1
ATOM 1968 C CA . PRO B 1 106 ? 13 27.062 -1.016 1 79.88 106 PRO B CA 1
ATOM 1969 C C . PRO B 1 106 ? 13.602 26.922 0.379 1 79.88 106 PRO B C 1
ATOM 1971 O O . PRO B 1 106 ? 14.641 26.266 0.545 1 79.88 106 PRO B O 1
ATOM 1974 N N . ALA B 1 107 ? 12.977 27.547 1.441 1 79.5 107 ALA B N 1
ATOM 1975 C CA . ALA B 1 107 ? 13.523 27.516 2.797 1 79.5 107 ALA B CA 1
ATOM 1976 C C . ALA B 1 107 ? 13.125 26.234 3.514 1 79.5 107 ALA B C 1
ATOM 1978 O O . ALA B 1 107 ? 13.82 25.781 4.43 1 79.5 107 ALA B O 1
ATOM 1979 N N . ARG B 1 108 ? 12.086 25.594 3.246 1 77.94 108 ARG B N 1
ATOM 1980 C CA . ARG B 1 108 ? 11.531 24.516 4.07 1 77.94 108 ARG B CA 1
ATOM 1981 C C . ARG B 1 108 ? 11.477 23.203 3.295 1 77.94 108 ARG B C 1
ATOM 1983 O O . ARG B 1 108 ? 11.562 22.125 3.887 1 77.94 108 ARG B O 1
ATOM 1990 N N . GLY B 1 109 ? 11.25 23.312 2.014 1 87.5 109 GLY B N 1
ATOM 1991 C CA . GLY B 1 109 ? 11.156 22.109 1.194 1 87.5 109 GLY B CA 1
ATOM 1992 C C . GLY B 1 109 ? 9.773 21.906 0.6 1 87.5 109 GLY B C 1
ATOM 1993 O O . GLY B 1 109 ? 9.031 22.859 0.388 1 87.5 109 GLY B O 1
ATOM 1994 N N . LEU B 1 110 ? 9.445 20.703 0.265 1 96.69 110 LEU B N 1
ATOM 1995 C CA . LEU B 1 110 ? 8.172 20.359 -0.34 1 96.69 110 LEU B CA 1
ATOM 1996 C C . LEU B 1 110 ? 7.031 20.5 0.667 1 96.69 110 LEU B C 1
ATOM 1998 O O . LEU B 1 110 ? 7.137 20.016 1.798 1 96.69 110 LEU B O 1
ATOM 2002 N N . THR B 1 111 ? 6.012 21.203 0.311 1 96.12 111 THR B N 1
ATOM 2003 C CA . THR B 1 111 ? 4.895 21.469 1.213 1 96.12 111 THR B CA 1
ATOM 2004 C C . THR B 1 111 ? 3.584 20.969 0.603 1 96.12 111 THR B C 1
ATOM 2006 O O . THR B 1 111 ? 3.344 21.156 -0.593 1 96.12 111 THR B O 1
ATOM 2009 N N . PHE B 1 112 ? 2.783 20.422 1.416 1 97 112 PHE B N 1
ATOM 2010 C CA . PHE B 1 112 ? 1.436 20.031 1.022 1 97 112 PHE B CA 1
ATOM 2011 C C . PHE B 1 112 ? 0.391 20.75 1.864 1 97 112 PHE B C 1
ATOM 2013 O O . PHE B 1 112 ? 0.574 20.938 3.07 1 97 112 PHE B O 1
ATOM 2020 N N . GLN B 1 113 ? -0.678 21.141 1.211 1 95.44 113 GLN B N 1
ATOM 2021 C CA . GLN B 1 113 ? -1.901 21.594 1.866 1 95.44 113 GLN B CA 1
ATOM 2022 C C . GLN B 1 113 ? -3.078 20.688 1.522 1 95.44 113 GLN B C 1
ATOM 2024 O O . GLN B 1 113 ? -3.344 20.422 0.348 1 95.44 113 GLN B O 1
ATOM 2029 N N . VAL B 1 114 ? -3.73 20.266 2.561 1 96.94 114 VAL B N 1
ATOM 2030 C CA . VAL B 1 114 ? -4.82 19.344 2.281 1 96.94 114 VAL B CA 1
ATOM 2031 C C . VAL B 1 114 ? -5.953 19.562 3.279 1 96.94 114 VAL B C 1
ATOM 2033 O O . VAL B 1 114 ? -5.723 19.625 4.488 1 96.94 114 VAL B O 1
ATOM 2036 N N . PRO B 1 115 ? -7.184 19.734 2.793 1 96.62 115 PRO B N 1
ATOM 2037 C CA . PRO B 1 115 ? -8.32 19.812 3.715 1 96.62 115 PRO B CA 1
ATOM 2038 C C . PRO B 1 115 ? -8.609 18.484 4.406 1 96.62 115 PRO B C 1
ATOM 2040 O O . PRO B 1 115 ? -8.469 17.422 3.797 1 96.62 115 PRO B O 1
ATOM 2043 N N . ALA B 1 116 ? -8.977 18.578 5.637 1 95.75 116 ALA B N 1
ATOM 2044 C CA . ALA B 1 116 ? -9.344 17.391 6.402 1 95.75 116 ALA B CA 1
ATOM 2045 C C . ALA B 1 116 ? -10.484 17.688 7.375 1 95.75 116 ALA B C 1
ATOM 2047 O O . ALA B 1 116 ? -10.891 18.844 7.52 1 95.75 116 ALA B O 1
ATOM 2048 N N . THR B 1 117 ? -11.094 16.641 7.891 1 94 117 THR B N 1
ATOM 2049 C CA . THR B 1 117 ? -12.164 16.75 8.867 1 94 117 THR B CA 1
ATOM 2050 C C . THR B 1 117 ? -11.812 16 10.148 1 94 117 THR B C 1
ATOM 2052 O O . THR B 1 117 ? -11.305 14.883 10.094 1 94 117 THR B O 1
ATOM 2055 N N . ILE B 1 118 ? -12.008 16.641 11.281 1 90.38 118 ILE B N 1
ATOM 2056 C CA . ILE B 1 118 ? -11.805 16.031 12.594 1 90.38 118 ILE B CA 1
ATOM 2057 C C . ILE B 1 118 ? -13.156 15.766 13.25 1 90.38 118 ILE B C 1
ATOM 2059 O O . ILE B 1 118 ? -14.055 16.609 13.195 1 90.38 118 ILE B O 1
ATOM 2063 N N . PHE B 1 119 ? -13.281 14.516 13.742 1 84.75 119 PHE B N 1
ATOM 2064 C CA . PHE B 1 119 ? -14.484 14.203 14.508 1 84.75 119 PHE B CA 1
ATOM 2065 C C . PHE B 1 119 ? -14.266 14.469 15.992 1 84.75 119 PHE B C 1
ATOM 2067 O O . PHE B 1 119 ? -13.289 13.992 16.578 1 84.75 119 PHE B O 1
ATOM 2074 N N . LEU B 1 120 ? -15.023 15.359 16.531 1 74.75 120 LEU B N 1
ATOM 2075 C CA . LEU B 1 120 ? -15.008 15.664 17.969 1 74.75 120 LEU B CA 1
ATOM 2076 C C . LEU B 1 120 ? -16.25 15.109 18.656 1 74.75 120 LEU B C 1
ATOM 2078 O O . LEU B 1 120 ? -17.328 15.703 18.578 1 74.75 120 LEU B O 1
ATOM 2082 N N . PRO B 1 121 ? -16.062 13.805 19.25 1 65 121 PRO B N 1
ATOM 2083 C CA . PRO B 1 121 ? -17.25 13.164 19.828 1 65 121 PRO B CA 1
ATOM 2084 C C . PRO B 1 121 ? -18.016 14.086 20.781 1 65 121 PRO B C 1
ATOM 2086 O O . PRO B 1 121 ? -19.25 14.086 20.781 1 65 121 PRO B O 1
ATOM 2089 N N . LYS B 1 122 ? -17.25 14.711 21.734 1 61.53 122 LYS B N 1
ATOM 2090 C CA . LYS B 1 122 ? -17.922 15.469 22.781 1 61.53 122 LYS B CA 1
ATOM 2091 C C . LYS B 1 122 ? -18.875 16.5 22.172 1 61.53 122 LYS B C 1
ATOM 2093 O O . LYS B 1 122 ? -19.906 16.812 22.766 1 61.53 122 LYS B O 1
ATOM 2098 N N . GLN B 1 123 ? -18.438 16.922 21.016 1 57.09 123 GLN B N 1
ATOM 2099 C CA . GLN B 1 123 ? -19.266 17.969 20.438 1 57.09 123 GLN B CA 1
ATOM 2100 C C . GLN B 1 123 ? -20.109 17.422 19.281 1 57.09 123 GLN B C 1
ATOM 2102 O O . GLN B 1 123 ? -20.953 18.141 18.734 1 57.09 123 GLN B O 1
ATOM 2107 N N . SER B 1 124 ? -20.047 16.094 19.172 1 59.78 124 SER B N 1
ATOM 2108 C CA . SER B 1 124 ? -20.719 15.43 18.047 1 59.78 124 SER B CA 1
ATOM 2109 C C . SER B 1 124 ? -20.562 16.234 16.766 1 59.78 124 SER B C 1
ATOM 2111 O O . SER B 1 124 ? -21.516 16.375 15.992 1 59.78 124 SER B O 1
ATOM 2113 N N . PHE B 1 125 ? -19.5 17.062 16.828 1 65.06 125 PHE B N 1
ATOM 2114 C CA . PHE B 1 125 ? -19.312 18 15.742 1 65.06 125 PHE B CA 1
ATOM 2115 C C . PHE B 1 125 ? -18.062 17.641 14.93 1 65.06 125 PHE B C 1
ATOM 2117 O O . PHE B 1 125 ? -17.156 17 15.438 1 65.06 125 PHE B O 1
ATOM 2124 N N . GLN B 1 126 ? -18.281 17.688 13.648 1 73.88 126 GLN B N 1
ATOM 2125 C CA . GLN B 1 126 ? -17.156 17.625 12.727 1 73.88 126 GLN B CA 1
ATOM 2126 C C . GLN B 1 126 ? -16.578 19 12.461 1 73.88 126 GLN B C 1
ATOM 2128 O O . GLN B 1 126 ? -17.328 19.984 12.336 1 73.88 126 GLN B O 1
ATOM 2133 N N . ASN B 1 127 ? -15.227 19.062 12.75 1 84.44 127 ASN B N 1
ATOM 2134 C CA . ASN B 1 127 ? -14.57 20.328 12.43 1 84.44 127 ASN B CA 1
ATOM 2135 C C . ASN B 1 127 ? -13.656 20.188 11.211 1 84.44 127 ASN B C 1
ATOM 2137 O O . ASN B 1 127 ? -12.898 19.219 11.102 1 84.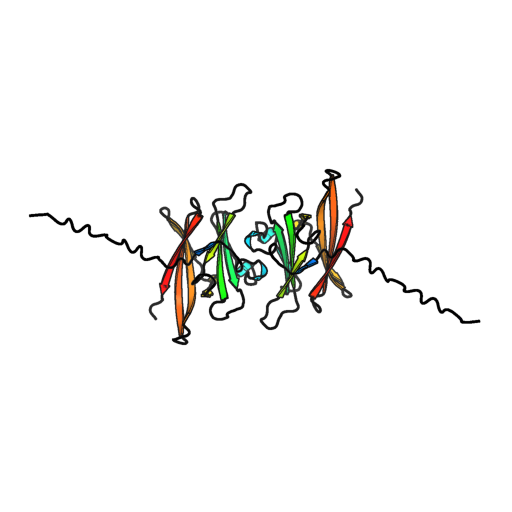44 127 ASN B O 1
ATOM 2141 N N . SER B 1 128 ? -13.875 21.125 10.336 1 88.81 128 SER B N 1
ATOM 2142 C CA . SER B 1 128 ? -12.953 21.188 9.211 1 88.81 128 SER B CA 1
ATOM 2143 C C . SER B 1 128 ? -11.578 21.688 9.648 1 88.81 128 SER B C 1
ATOM 2145 O O . SER B 1 128 ? -11.477 22.531 10.547 1 88.81 128 SER B O 1
ATOM 2147 N N . THR B 1 129 ? -10.562 21.094 9.094 1 90 129 THR B N 1
ATOM 2148 C CA . THR B 1 129 ? -9.203 21.562 9.367 1 90 129 THR B CA 1
ATOM 2149 C C . THR B 1 129 ? -8.367 21.531 8.094 1 90 129 THR B C 1
ATOM 2151 O O . THR B 1 129 ? -8.766 20.953 7.086 1 90 129 THR B O 1
ATOM 2154 N N . PHE B 1 130 ? -7.348 22.281 8.117 1 92.5 130 PHE B N 1
ATOM 2155 C CA . PHE B 1 130 ? -6.371 22.312 7.035 1 92.5 130 PHE B CA 1
ATOM 2156 C C . PHE B 1 130 ? -5.004 21.859 7.531 1 92.5 130 PHE B C 1
ATOM 2158 O O . PHE B 1 130 ? -4.516 22.344 8.555 1 92.5 130 PHE B O 1
ATOM 2165 N N . LEU B 1 131 ? -4.531 20.922 6.789 1 94.88 131 LEU B N 1
ATOM 2166 C CA . LEU B 1 131 ? -3.201 20.438 7.129 1 94.88 131 LEU B CA 1
ATOM 2167 C C . LEU B 1 131 ? -2.141 21.094 6.25 1 94.88 131 LEU B C 1
ATOM 2169 O O . LEU B 1 131 ? -2.268 21.109 5.023 1 94.88 131 LEU B O 1
ATOM 2173 N N . SER B 1 132 ? -1.183 21.672 6.887 1 94.38 132 SER B N 1
ATOM 2174 C CA . SER B 1 132 ? 0.037 22.109 6.215 1 94.38 132 SER B CA 1
ATOM 2175 C C . SER B 1 132 ? 1.21 21.203 6.551 1 94.38 132 SER B C 1
ATOM 2177 O O . SER B 1 132 ? 1.623 21.109 7.707 1 94.38 132 SER B O 1
ATOM 2179 N N . ILE B 1 133 ? 1.712 20.562 5.547 1 95.94 133 ILE B N 1
ATOM 2180 C CA . ILE B 1 133 ? 2.723 19.531 5.75 1 95.94 133 ILE B CA 1
ATOM 2181 C C . ILE B 1 133 ? 4.012 19.922 5.027 1 95.94 133 ILE B C 1
ATOM 2183 O O . ILE B 1 133 ? 3.984 20.281 3.844 1 95.94 133 ILE B O 1
ATOM 2187 N N . VAL B 1 134 ? 5.098 19.859 5.734 1 95.56 134 VAL B N 1
ATOM 2188 C CA . VAL B 1 134 ? 6.398 20.125 5.133 1 95.56 134 VAL B CA 1
ATOM 2189 C C . VAL B 1 134 ? 7.27 18.875 5.188 1 95.56 134 VAL B C 1
ATOM 2191 O O . VAL B 1 134 ? 7.426 18.266 6.246 1 95.56 134 VAL B O 1
ATOM 2194 N N . VAL B 1 135 ? 7.77 18.547 4.07 1 96.19 135 VAL B N 1
ATOM 2195 C CA . VAL B 1 135 ? 8.672 17.406 3.965 1 96.19 135 VAL B CA 1
ATOM 2196 C C . VAL B 1 135 ? 10.086 17.891 3.664 1 96.19 135 VAL B C 1
ATOM 2198 O O . VAL B 1 135 ? 10.359 18.391 2.566 1 96.19 135 VAL B O 1
ATOM 2201 N N . ASN B 1 136 ? 10.914 17.734 4.641 1 93.5 136 ASN B N 1
ATOM 2202 C CA . ASN B 1 136 ? 12.328 18 4.406 1 93.5 136 ASN B CA 1
ATOM 2203 C C . ASN B 1 136 ? 13.031 16.781 3.816 1 93.5 136 ASN B C 1
ATOM 2205 O O . ASN B 1 136 ? 13.375 15.844 4.539 1 93.5 136 ASN B O 1
ATOM 2209 N N . GLN B 1 137 ? 13.273 16.781 2.549 1 93.19 137 GLN B N 1
ATOM 2210 C CA . GLN B 1 137 ? 13.75 15.602 1.828 1 93.19 137 GLN B CA 1
ATOM 2211 C C . GLN B 1 137 ? 15.203 15.297 2.168 1 93.19 137 GLN B C 1
ATOM 2213 O O . GLN B 1 137 ? 15.688 14.188 1.934 1 93.19 137 GLN B O 1
ATOM 2218 N N . SER B 1 138 ? 15.922 16.281 2.656 1 91.81 138 SER B N 1
ATOM 2219 C CA . SER B 1 138 ? 17.328 16.078 3.008 1 91.81 138 SER B CA 1
ATOM 2220 C C . SER B 1 138 ? 17.469 15.375 4.352 1 91.81 138 SER B C 1
ATOM 2222 O O . SER B 1 138 ? 18.281 14.477 4.504 1 91.81 138 SER B O 1
ATOM 2224 N N . THR B 1 139 ? 16.609 15.68 5.309 1 91.75 139 THR B N 1
ATOM 2225 C CA . THR B 1 139 ? 16.734 15.133 6.656 1 91.75 139 THR B CA 1
ATOM 2226 C C . THR B 1 139 ? 15.711 14.023 6.887 1 91.75 139 THR B C 1
ATOM 2228 O O . THR B 1 139 ? 15.859 13.219 7.809 1 91.75 139 THR B O 1
ATOM 2231 N N . GLY B 1 140 ? 14.625 14.086 6.117 1 93.25 140 GLY B N 1
ATOM 2232 C CA . GLY B 1 140 ? 13.539 13.133 6.285 1 93.25 140 GLY B CA 1
ATOM 2233 C C . GLY B 1 140 ? 12.469 13.602 7.254 1 93.25 140 GLY B C 1
ATOM 2234 O O . GLY B 1 140 ? 11.484 12.906 7.48 1 93.25 140 GLY B O 1
ATOM 2235 N N . ALA B 1 141 ? 12.633 14.766 7.801 1 92.56 141 ALA B N 1
ATOM 2236 C CA . ALA B 1 141 ? 11.672 15.281 8.773 1 92.56 141 ALA B CA 1
ATOM 2237 C C . ALA B 1 141 ? 10.375 15.695 8.086 1 92.56 141 ALA B C 1
ATOM 2239 O O . ALA B 1 141 ? 10.398 16.312 7.016 1 92.56 141 ALA B O 1
ATOM 2240 N N . VAL B 1 142 ? 9.281 15.297 8.664 1 95.44 142 VAL B N 1
ATOM 2241 C CA . VAL B 1 142 ? 7.953 15.727 8.227 1 95.44 142 VAL B CA 1
ATOM 2242 C C . VAL B 1 142 ? 7.266 16.5 9.352 1 95.44 142 VAL B C 1
ATOM 2244 O O . VAL B 1 142 ? 7.109 15.984 10.461 1 95.44 142 VAL B O 1
ATOM 2247 N N . THR B 1 143 ? 6.934 17.703 9.102 1 93.94 143 THR B N 1
ATOM 2248 C CA . THR B 1 143 ? 6.25 18.547 10.078 1 93.94 143 THR B CA 1
ATOM 2249 C C . THR B 1 143 ? 4.832 18.875 9.617 1 93.94 143 THR B C 1
ATOM 2251 O O . THR B 1 143 ? 4.605 19.141 8.438 1 93.94 143 THR B O 1
ATOM 2254 N N . VAL B 1 144 ? 3.922 18.844 10.547 1 95 144 VAL B N 1
ATOM 2255 C CA . VAL B 1 144 ? 2.518 19.078 10.227 1 95 144 VAL B CA 1
ATOM 2256 C C . VAL B 1 144 ? 1.954 20.172 11.109 1 95 144 VAL B C 1
ATOM 2258 O O . VAL B 1 144 ? 2.15 20.172 12.328 1 95 144 VAL B O 1
ATOM 2261 N N . LYS B 1 145 ? 1.354 21.141 10.523 1 91.81 145 LYS B N 1
ATOM 2262 C CA . LYS B 1 145 ? 0.565 22.141 11.227 1 91.81 145 LYS B CA 1
ATOM 2263 C C . LYS B 1 145 ? -0.917 22.031 10.883 1 91.81 145 LYS B C 1
ATOM 2265 O O . LYS B 1 145 ? -1.273 21.797 9.727 1 91.81 145 LYS B O 1
ATOM 2270 N N . GLN B 1 146 ? -1.686 22.078 11.836 1 89.38 146 GLN B N 1
ATOM 2271 C CA . GLN B 1 146 ? -3.133 22.016 11.656 1 89.38 146 GLN B CA 1
ATOM 2272 C C . GLN B 1 146 ? -3.789 23.344 11.992 1 89.38 146 GLN B C 1
ATOM 2274 O O . GLN B 1 146 ? -3.484 23.953 13.023 1 89.38 146 GLN B O 1
ATOM 2279 N N . ALA B 1 147 ? -4.461 23.859 11.016 1 84.12 147 ALA B N 1
ATOM 2280 C CA . ALA B 1 147 ? -5.227 25.078 11.266 1 84.12 147 ALA B CA 1
ATOM 2281 C C . ALA B 1 147 ? -6.723 24.781 11.289 1 84.12 147 ALA B C 1
ATOM 2283 O O . ALA B 1 147 ? -7.266 24.219 10.336 1 84.12 147 ALA B O 1
ATOM 2284 N N . LEU B 1 148 ? -7.293 24.844 12.453 1 73 148 LEU B N 1
ATOM 2285 C CA . LEU B 1 148 ? -8.727 24.578 12.547 1 73 148 LEU B CA 1
ATOM 2286 C C . LEU B 1 148 ? -9.523 25.609 11.758 1 73 148 LEU B C 1
ATOM 2288 O O . LEU B 1 148 ? -9.148 26.781 11.711 1 73 148 LEU B O 1
ATOM 2292 N N . GLY B 1 149 ? -10.18 25.156 10.727 1 59.31 149 GLY B N 1
ATOM 2293 C CA . GLY B 1 149 ? -11.047 26.094 10.031 1 59.31 149 GLY B CA 1
ATOM 2294 C C . GLY B 1 149 ? -11.984 26.844 10.961 1 59.31 149 GLY B C 1
ATOM 2295 O O . GLY B 1 149 ? -12.297 26.359 12.047 1 59.31 149 GLY B O 1
ATOM 2296 N N . ASN B 1 150 ? -11.828 28.109 11.094 1 49.22 150 ASN B N 1
ATOM 2297 C CA . ASN B 1 150 ? -12.789 28.969 11.773 1 49.22 150 ASN B CA 1
ATOM 2298 C C . ASN B 1 150 ? -14.227 28.594 11.414 1 49.22 150 ASN B C 1
ATOM 2300 O O . ASN B 1 150 ? -14.594 28.594 10.234 1 49.22 150 ASN B O 1
ATOM 2304 N N . GLU B 1 151 ? -14.734 27.438 11.766 1 41.03 151 GLU B N 1
ATOM 2305 C CA . GLU B 1 151 ? -16.172 27.625 11.617 1 41.03 151 GLU B CA 1
ATOM 2306 C C . GLU B 1 151 ? -16.703 28.688 12.562 1 41.03 151 GLU B C 1
ATOM 2308 O O . GLU B 1 151 ? -16.141 28.906 13.633 1 41.03 151 GLU B O 1
#

Radius of gyration: 25.04 Å; Cα contacts (8 Å, |Δi|>4): 654; chains: 2; bounding box: 46×106×72 Å

Sequence (302 aa):
MRFISLMMFVFWATLAVAQTAFPCDWQARADAIVEPWDDNTATFANGAVRVALLDVIEPAAAAFYLLIMHPPYDELGGRVCTVVGRDIGIGYANIDFNGLEAGYDPARGLTFQVPATIFLPKQSFQNSTFLSIVVNQSTGAVTVKQALGNEMRFISLMMFVFWATLAVAQTAFPCDWQARADAIVEPWDDNTATFANGAVRVALLDVIEPAAAAFYLLIMHPPYDELGGRVCTVVGRDIGIGYANIDFNGLEAGYDPARGLTFQVPATIFLPKQSFQNSTFLSIVVNQSTGAVTVKQALGNE